Protein AF-A0A939IW86-F1 (afdb_monomer_lite)

Structure (mmCIF, N/CA/C/O backbone):
data_AF-A0A939IW86-F1
#
_entry.id   AF-A0A939IW86-F1
#
loop_
_atom_site.group_PDB
_atom_site.id
_atom_site.type_symbol
_atom_site.label_atom_id
_atom_site.label_alt_id
_atom_site.label_comp_id
_atom_site.label_asym_id
_atom_site.label_entity_id
_atom_site.label_seq_id
_atom_site.pdbx_PDB_ins_code
_atom_site.Cartn_x
_atom_site.Cartn_y
_atom_site.Cartn_z
_atom_site.occupancy
_atom_site.B_iso_or_equiv
_atom_site.auth_seq_id
_atom_site.auth_comp_id
_atom_site.auth_asym_id
_atom_site.auth_atom_id
_atom_site.pdbx_PDB_model_num
ATOM 1 N N . MET A 1 1 ? 17.626 0.894 39.814 1.00 48.28 1 MET A N 1
ATOM 2 C CA . MET A 1 1 ? 17.874 2.055 38.939 1.00 48.28 1 MET A CA 1
ATOM 3 C C . MET A 1 1 ? 17.375 1.642 37.568 1.00 48.28 1 MET A C 1
ATOM 5 O O . MET A 1 1 ? 17.996 0.779 36.965 1.00 48.28 1 MET A O 1
ATOM 9 N N . ALA A 1 2 ? 16.163 2.060 37.205 1.00 70.69 2 ALA A N 1
ATOM 10 C CA . ALA A 1 2 ? 15.517 1.644 35.960 1.00 70.69 2 ALA A CA 1
ATOM 11 C C . ALA A 1 2 ? 15.842 2.675 34.879 1.00 70.69 2 ALA A C 1
ATOM 13 O O . ALA A 1 2 ? 15.843 3.866 35.188 1.00 70.69 2 ALA A O 1
ATOM 14 N N . LEU A 1 3 ? 16.147 2.214 33.664 1.00 76.12 3 LEU A N 1
ATOM 15 C CA . LEU A 1 3 ? 16.292 3.103 32.516 1.00 76.12 3 LEU A CA 1
ATOM 16 C C . LEU A 1 3 ? 14.975 3.855 32.313 1.00 76.12 3 LEU A C 1
ATOM 18 O O . LEU A 1 3 ? 13.901 3.255 32.386 1.00 76.12 3 LEU A O 1
ATOM 22 N N . THR A 1 4 ? 15.067 5.156 32.078 1.00 84.50 4 THR A N 1
ATOM 23 C CA . THR A 1 4 ? 13.939 5.979 31.651 1.00 84.50 4 THR A CA 1
ATOM 24 C C . THR A 1 4 ? 13.870 6.011 30.123 1.00 84.50 4 THR A C 1
ATOM 26 O O . THR A 1 4 ? 14.888 5.797 29.462 1.00 84.50 4 THR A O 1
ATOM 29 N N . PRO A 1 5 ? 12.696 6.289 29.531 1.00 84.75 5 PRO A N 1
ATOM 30 C CA . PRO A 1 5 ? 12.594 6.494 28.086 1.00 84.75 5 PRO A CA 1
ATOM 31 C C . PRO A 1 5 ? 13.547 7.588 27.582 1.00 84.75 5 PRO A C 1
ATOM 33 O O . PRO A 1 5 ? 14.113 7.463 26.502 1.00 84.75 5 PRO A O 1
ATOM 36 N N . ASP A 1 6 ? 13.793 8.622 28.390 1.00 83.19 6 ASP A N 1
ATOM 37 C CA . ASP A 1 6 ? 14.719 9.697 28.037 1.00 83.19 6 ASP A CA 1
ATOM 38 C C . ASP A 1 6 ? 16.189 9.234 28.043 1.00 83.19 6 ASP A C 1
ATOM 40 O O . ASP A 1 6 ? 16.984 9.745 27.258 1.00 83.19 6 ASP A O 1
ATOM 44 N N . ASP A 1 7 ? 16.564 8.223 28.836 1.00 85.12 7 ASP A N 1
ATOM 45 C CA . ASP A 1 7 ? 17.925 7.658 28.820 1.00 85.12 7 ASP A CA 1
ATOM 46 C C . ASP A 1 7 ? 18.246 6.918 27.512 1.00 85.12 7 ASP A C 1
ATOM 48 O O . ASP A 1 7 ? 19.416 6.793 27.148 1.00 85.12 7 ASP A O 1
ATOM 52 N N . VAL A 1 8 ? 17.220 6.415 26.815 1.00 83.00 8 VAL A N 1
ATOM 53 C CA . VAL A 1 8 ? 17.359 5.733 25.518 1.00 83.00 8 VAL A CA 1
ATOM 54 C C . VAL A 1 8 ? 17.549 6.752 24.397 1.00 83.00 8 VAL A C 1
ATOM 56 O O . VAL A 1 8 ? 18.435 6.575 23.571 1.00 83.00 8 VAL A O 1
ATOM 59 N N . VAL A 1 9 ? 16.805 7.863 24.426 1.00 85.56 9 VAL A N 1
ATOM 60 C CA . VAL A 1 9 ? 16.924 8.950 23.434 1.00 85.56 9 VAL A CA 1
ATOM 61 C C . VAL A 1 9 ? 18.307 9.607 23.468 1.00 85.56 9 VAL A C 1
ATOM 63 O O . VAL A 1 9 ? 18.853 9.975 22.436 1.00 85.56 9 VAL A O 1
ATOM 66 N N . HIS A 1 10 ? 18.907 9.740 24.652 1.00 85.62 10 HIS A N 1
ATOM 67 C CA . HIS A 1 10 ? 20.239 10.338 24.801 1.00 85.62 10 HIS A CA 1
ATOM 68 C C . HIS A 1 10 ? 21.378 9.310 24.676 1.00 85.62 10 HIS A C 1
ATOM 70 O O . HIS A 1 10 ? 22.528 9.610 25.017 1.00 85.62 10 HIS A O 1
ATOM 76 N N . LYS A 1 11 ? 21.088 8.074 24.246 1.00 84.69 11 LYS A N 1
ATOM 77 C CA . LYS A 1 11 ? 22.078 6.999 24.206 1.00 84.69 11 LYS A CA 1
ATOM 78 C C . LYS A 1 11 ? 22.911 7.048 22.928 1.00 84.69 11 LYS A C 1
ATOM 80 O O . LYS A 1 11 ? 22.478 6.611 21.874 1.00 84.69 11 LYS A O 1
ATOM 85 N N . GLU A 1 12 ? 24.172 7.447 23.060 1.00 81.31 12 GLU A N 1
ATOM 86 C CA . GLU A 1 12 ? 25.136 7.350 21.960 1.00 81.31 12 GLU A CA 1
ATOM 87 C C . GLU A 1 12 ? 25.852 5.988 21.946 1.00 81.31 12 GLU A C 1
ATOM 89 O O . GLU A 1 12 ? 26.462 5.561 22.940 1.00 81.31 12 GLU A O 1
ATOM 94 N N . PHE A 1 13 ? 25.806 5.303 20.801 1.00 82.69 13 PHE A N 1
ATOM 95 C CA . PHE A 1 13 ? 26.525 4.050 20.567 1.00 82.69 13 PHE A CA 1
ATOM 96 C C . PHE A 1 13 ? 27.902 4.298 19.936 1.00 82.69 13 PHE A C 1
ATOM 98 O O . PHE A 1 13 ? 28.104 5.205 19.133 1.00 82.69 13 PHE A O 1
ATOM 105 N N . GLN A 1 14 ? 28.884 3.469 20.297 1.00 78.06 14 GLN A N 1
ATOM 106 C CA . GLN A 1 14 ? 30.228 3.537 19.717 1.00 78.06 14 GLN A CA 1
ATOM 107 C C . GLN A 1 14 ? 30.239 2.896 18.324 1.00 78.06 14 GLN A C 1
ATOM 109 O O . GLN A 1 14 ? 29.857 1.737 18.173 1.00 78.06 14 GLN A O 1
ATOM 114 N N . HIS A 1 15 ? 30.736 3.615 17.317 1.00 74.75 15 HIS A N 1
ATOM 115 C CA . HIS A 1 15 ? 30.822 3.099 15.951 1.00 74.75 15 HIS A CA 1
ATOM 116 C C . HIS A 1 15 ? 32.011 2.135 15.782 1.00 74.75 15 HIS A C 1
ATOM 118 O O . HIS A 1 15 ? 33.172 2.507 15.989 1.00 74.75 15 HIS A O 1
ATOM 124 N N . VAL A 1 16 ? 31.744 0.887 15.388 1.00 76.12 16 VAL A N 1
ATOM 125 C CA . VAL A 1 16 ? 32.773 -0.156 15.251 1.00 76.12 16 VAL A CA 1
ATOM 126 C C . VAL A 1 16 ? 33.253 -0.229 13.798 1.00 76.12 16 VAL A C 1
ATOM 128 O O . VAL A 1 16 ? 32.516 -0.647 12.919 1.00 76.12 16 VAL A O 1
ATOM 131 N N . ARG A 1 17 ? 34.512 0.152 13.531 1.00 65.25 17 ARG A N 1
ATOM 132 C CA . ARG A 1 17 ? 35.083 0.206 12.162 1.00 65.25 17 ARG A CA 1
ATOM 133 C C . ARG A 1 17 ? 35.639 -1.115 11.612 1.00 65.25 17 ARG A C 1
ATOM 135 O O . ARG A 1 17 ? 35.969 -1.186 10.435 1.00 65.25 17 ARG A O 1
ATOM 142 N N . PHE A 1 18 ? 35.811 -2.131 12.459 1.00 63.06 18 PHE A N 1
ATOM 143 C CA . PHE A 1 18 ? 36.538 -3.368 12.116 1.00 63.06 18 PHE A CA 1
ATOM 144 C C . PHE A 1 18 ? 35.710 -4.653 12.292 1.00 63.06 18 PHE A C 1
ATOM 146 O O . PHE A 1 18 ? 36.269 -5.748 12.248 1.00 63.06 18 PHE A O 1
ATOM 153 N N . LYS A 1 19 ? 34.399 -4.540 12.528 1.00 70.69 19 LYS A N 1
ATOM 154 C CA . LYS A 1 19 ? 33.457 -5.665 12.626 1.00 70.69 19 LYS A CA 1
ATOM 155 C C . LYS A 1 19 ? 32.151 -5.275 11.946 1.00 70.69 19 LYS A C 1
ATOM 157 O O . LYS A 1 19 ? 31.824 -4.092 11.969 1.00 70.69 19 LYS A O 1
ATOM 162 N N . ASP A 1 20 ? 31.434 -6.258 11.402 1.00 61.84 20 ASP A N 1
ATOM 163 C CA . ASP A 1 20 ? 30.070 -6.065 10.903 1.00 61.84 20 ASP A CA 1
ATOM 164 C C . ASP A 1 20 ? 29.224 -5.485 12.044 1.00 61.84 20 ASP A C 1
ATOM 166 O O . ASP A 1 20 ? 29.018 -6.126 13.080 1.00 61.84 20 ASP A O 1
ATOM 170 N N . GLY A 1 21 ? 28.872 -4.210 11.901 1.00 75.00 21 GLY A N 1
ATOM 171 C CA . GLY A 1 21 ? 28.040 -3.466 12.834 1.00 75.00 21 GLY A CA 1
ATOM 172 C C . GLY A 1 21 ? 26.594 -3.450 12.360 1.00 75.00 21 GLY A C 1
ATOM 173 O O . GLY A 1 21 ? 26.306 -3.773 11.210 1.00 75.00 21 GLY A O 1
ATOM 174 N N . PHE A 1 22 ? 25.697 -3.056 13.257 1.00 81.56 22 PHE A N 1
ATOM 175 C CA . PHE A 1 22 ? 24.333 -2.706 12.879 1.00 81.56 22 PHE A CA 1
ATOM 176 C C . PHE A 1 22 ? 24.331 -1.371 12.129 1.00 81.56 22 PHE A C 1
ATOM 178 O O . PHE A 1 22 ? 25.190 -0.518 12.388 1.00 81.56 22 PHE A O 1
ATOM 185 N N . ASP A 1 23 ? 23.397 -1.217 11.193 1.00 81.88 23 ASP A N 1
ATOM 186 C CA . ASP A 1 23 ? 23.197 0.039 10.479 1.00 81.88 23 ASP A CA 1
ATOM 187 C C . ASP A 1 23 ? 22.727 1.111 11.479 1.00 81.88 23 ASP A C 1
ATOM 189 O O . ASP A 1 23 ? 21.746 0.872 12.188 1.00 81.88 23 ASP A O 1
ATOM 193 N N . PRO A 1 24 ? 23.429 2.252 11.612 1.00 81.56 24 PRO A N 1
ATOM 194 C CA . PRO A 1 24 ? 23.020 3.307 12.532 1.00 81.56 24 PRO A CA 1
ATOM 195 C C . PRO A 1 24 ? 21.594 3.808 12.276 1.00 81.56 24 PRO A C 1
ATOM 197 O O . PRO A 1 24 ? 20.896 4.076 13.245 1.00 81.56 24 PRO A O 1
ATOM 200 N N . GLU A 1 25 ? 21.142 3.882 11.019 1.00 83.44 25 GLU A N 1
ATOM 201 C CA . GLU A 1 25 ? 19.794 4.380 10.704 1.00 83.44 25 GLU A CA 1
ATOM 202 C C . GLU A 1 25 ? 18.708 3.386 11.155 1.00 83.44 25 GLU A C 1
ATOM 204 O O . GLU A 1 25 ? 17.725 3.778 11.775 1.00 83.44 25 GLU A O 1
ATOM 209 N N . GLU A 1 26 ? 18.923 2.082 10.945 1.00 88.12 26 GLU A N 1
ATOM 210 C CA . GLU A 1 26 ? 17.994 1.029 11.393 1.00 88.12 26 GLU A CA 1
ATOM 211 C C . GLU A 1 26 ? 17.919 0.944 12.926 1.00 88.12 26 GLU A C 1
ATOM 213 O O . GLU A 1 26 ? 16.859 0.690 13.502 1.00 88.12 26 GLU A O 1
ATOM 218 N N . VAL A 1 27 ? 19.052 1.158 13.601 1.00 88.00 27 VAL A N 1
ATOM 219 C CA . VAL A 1 27 ? 19.103 1.194 15.065 1.00 88.00 27 VAL A CA 1
ATOM 220 C C . VAL A 1 27 ? 18.344 2.404 15.601 1.00 88.00 27 VAL A C 1
ATOM 222 O O . VAL A 1 27 ? 17.592 2.240 16.559 1.00 88.00 27 VAL A O 1
ATOM 225 N N . ASP A 1 28 ? 18.501 3.580 14.994 1.00 87.12 28 ASP A N 1
ATOM 226 C CA . ASP A 1 28 ? 17.792 4.792 15.413 1.00 87.12 28 ASP A CA 1
ATOM 227 C C . ASP A 1 28 ? 16.267 4.639 15.235 1.00 87.12 28 ASP A C 1
ATOM 229 O O . ASP A 1 28 ? 15.521 4.868 16.190 1.00 87.12 28 ASP A O 1
ATOM 233 N N . ASP A 1 29 ? 15.805 4.129 14.086 1.00 90.69 29 ASP A N 1
ATOM 234 C CA . ASP A 1 29 ? 14.378 3.867 13.824 1.00 90.69 29 ASP A CA 1
ATOM 235 C C . ASP A 1 29 ? 13.766 2.889 14.850 1.00 90.69 29 ASP A C 1
ATOM 237 O O . ASP A 1 29 ? 12.665 3.103 15.369 1.00 90.69 29 ASP A O 1
ATOM 241 N N . TYR A 1 30 ? 14.489 1.815 15.188 1.00 90.69 30 TYR A N 1
ATOM 242 C CA . TYR A 1 30 ? 14.031 0.825 16.166 1.00 90.69 30 TYR A CA 1
ATOM 243 C C . TYR A 1 30 ? 14.001 1.380 17.599 1.00 90.69 30 TYR A C 1
ATOM 245 O O . TYR A 1 30 ? 13.132 1.027 18.402 1.00 90.69 30 TYR A O 1
ATOM 253 N N . LEU A 1 31 ? 14.943 2.260 17.951 1.00 90.56 31 LEU A N 1
ATOM 254 C CA . LEU A 1 31 ? 14.966 2.904 19.264 1.00 90.56 31 LEU A CA 1
ATOM 255 C C . LEU A 1 31 ? 13.826 3.915 19.426 1.00 90.56 31 LEU A C 1
ATOM 257 O O . LEU A 1 31 ? 13.249 3.983 20.516 1.00 90.56 31 LEU A O 1
ATOM 261 N N . ASP A 1 32 ? 13.451 4.632 18.367 1.00 89.25 32 ASP A N 1
ATOM 262 C CA . ASP A 1 32 ? 12.281 5.513 18.372 1.00 89.25 32 ASP A CA 1
ATOM 263 C C . ASP A 1 32 ? 10.984 4.728 18.635 1.00 89.25 32 ASP A C 1
ATOM 265 O O . ASP A 1 32 ? 10.169 5.133 19.474 1.00 89.25 32 ASP A O 1
ATOM 269 N N . GLU A 1 33 ? 10.817 3.562 18.002 1.00 92.56 33 GLU A N 1
ATOM 270 C CA . GLU A 1 33 ? 9.680 2.665 18.250 1.00 92.56 33 GLU A CA 1
ATOM 271 C C . GLU A 1 33 ? 9.636 2.203 19.718 1.00 92.56 33 GLU A C 1
ATOM 273 O O . GLU A 1 33 ? 8.607 2.341 20.390 1.00 92.56 33 GLU A O 1
ATOM 278 N N . ILE A 1 34 ? 10.774 1.756 20.263 1.00 91.00 34 ILE A N 1
ATOM 279 C CA . ILE A 1 34 ? 10.878 1.335 21.669 1.00 91.00 34 ILE A CA 1
ATOM 280 C C . ILE A 1 34 ? 10.503 2.472 22.626 1.00 91.00 34 ILE A C 1
ATOM 282 O O . ILE A 1 34 ? 9.805 2.235 23.615 1.00 91.00 34 ILE A O 1
ATOM 286 N N . VAL A 1 35 ? 10.952 3.705 22.371 1.00 91.81 35 VAL A N 1
ATOM 287 C CA . VAL A 1 35 ? 10.663 4.855 23.245 1.00 91.81 35 VAL A CA 1
ATOM 288 C C . VAL A 1 35 ? 9.167 5.171 23.261 1.00 91.81 35 VAL A C 1
ATOM 290 O O . VAL A 1 35 ? 8.612 5.451 24.331 1.00 91.81 35 VAL A O 1
ATOM 293 N N . VAL A 1 36 ? 8.498 5.096 22.108 1.00 92.31 36 VAL A N 1
ATOM 294 C CA . VAL A 1 36 ? 7.044 5.286 22.007 1.00 92.31 36 VAL A CA 1
ATOM 295 C C . VAL A 1 36 ? 6.301 4.213 22.805 1.00 92.31 36 VAL A C 1
ATOM 297 O O . VAL A 1 36 ? 5.436 4.542 23.624 1.00 92.31 36 VAL A O 1
ATOM 300 N N . GLU A 1 37 ? 6.665 2.941 22.636 1.00 90.94 37 GLU A N 1
ATOM 301 C CA . GLU A 1 37 ? 6.030 1.835 23.359 1.00 90.94 37 GLU A CA 1
ATOM 302 C C . GLU A 1 37 ? 6.299 1.874 24.868 1.00 90.94 37 GLU A C 1
ATOM 304 O O . GLU A 1 37 ? 5.400 1.610 25.672 1.00 90.94 37 GLU A O 1
ATOM 309 N N . TRP A 1 38 ? 7.509 2.249 25.287 1.00 89.38 38 TRP A N 1
ATOM 310 C CA . TRP A 1 38 ? 7.848 2.408 26.702 1.00 89.38 38 TRP A CA 1
ATOM 311 C C . TRP A 1 38 ? 7.074 3.543 27.364 1.00 89.38 38 TRP A C 1
ATOM 313 O O . TRP A 1 38 ? 6.596 3.368 28.487 1.00 89.38 38 TRP A O 1
ATOM 323 N N . ARG A 1 39 ? 6.904 4.687 26.687 1.00 89.25 39 ARG A N 1
ATOM 324 C CA . ARG A 1 39 ? 6.075 5.792 27.200 1.00 89.25 39 ARG A CA 1
ATOM 325 C C . ARG A 1 39 ? 4.621 5.361 27.349 1.00 89.25 39 ARG A C 1
ATOM 327 O O . ARG A 1 39 ? 4.052 5.537 28.424 1.00 89.25 39 ARG A O 1
ATOM 334 N N . LYS A 1 40 ? 4.071 4.701 26.328 1.00 92.81 40 LYS A N 1
ATOM 335 C CA . LYS A 1 40 ? 2.720 4.133 26.370 1.00 92.81 40 LYS A CA 1
ATOM 336 C C . LYS A 1 40 ? 2.552 3.138 27.523 1.00 92.81 40 LYS A C 1
ATOM 338 O O . LYS A 1 40 ? 1.607 3.242 28.295 1.00 92.81 40 LYS A O 1
ATOM 343 N N . THR A 1 41 ? 3.503 2.221 27.700 1.00 90.38 41 THR A N 1
ATOM 344 C CA . THR A 1 41 ? 3.475 1.231 28.791 1.00 90.38 41 THR A CA 1
ATOM 345 C C . THR A 1 41 ? 3.546 1.900 30.165 1.00 90.38 41 THR A C 1
ATOM 347 O O . THR A 1 41 ? 2.912 1.440 31.115 1.00 90.38 41 THR A O 1
ATOM 350 N N . LEU A 1 42 ? 4.304 2.992 30.301 1.00 88.56 42 LEU A N 1
ATOM 351 C CA . LEU A 1 42 ? 4.400 3.743 31.552 1.00 88.56 42 LEU A CA 1
ATOM 352 C C . LEU A 1 42 ? 3.092 4.478 31.872 1.00 88.56 42 LEU A C 1
ATOM 354 O O . LEU A 1 42 ? 2.651 4.448 33.021 1.00 88.56 42 LEU A O 1
ATOM 358 N N . GLU A 1 43 ? 2.462 5.096 30.873 1.00 90.25 43 GLU A N 1
ATOM 359 C CA . GLU A 1 43 ? 1.134 5.708 30.996 1.00 90.25 43 GLU A CA 1
ATOM 360 C C . GLU A 1 43 ? 0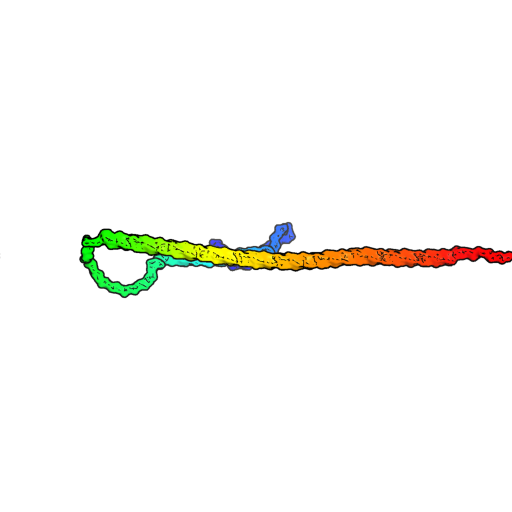.081 4.667 31.382 1.00 90.25 43 GLU A C 1
ATOM 362 O O . GLU A 1 43 ? -0.611 4.842 32.382 1.00 90.25 43 GLU A O 1
ATOM 367 N N . GLU A 1 44 ? 0.040 3.525 30.693 1.00 90.38 44 GLU A N 1
ATOM 368 C CA . GLU A 1 44 ? -0.853 2.413 31.033 1.00 90.38 44 GLU A CA 1
ATOM 369 C C . GLU A 1 44 ? -0.599 1.889 32.455 1.00 90.38 44 GLU A C 1
ATOM 371 O O . GLU A 1 44 ? -1.541 1.610 33.198 1.00 90.38 44 GLU A O 1
ATOM 376 N N . ASN A 1 45 ? 0.662 1.790 32.887 1.00 89.25 45 ASN A N 1
ATOM 377 C CA . ASN A 1 45 ? 0.997 1.376 34.249 1.00 89.25 45 ASN A CA 1
ATOM 378 C C . ASN A 1 45 ? 0.532 2.400 35.293 1.00 89.25 45 ASN A C 1
ATOM 380 O O . ASN A 1 45 ? 0.050 2.012 36.359 1.00 89.25 45 ASN A O 1
ATOM 384 N N . ASN A 1 46 ? 0.661 3.693 34.991 1.00 90.25 46 ASN A N 1
ATOM 385 C CA . ASN A 1 46 ? 0.186 4.774 35.849 1.00 90.25 46 ASN A CA 1
ATOM 386 C C . ASN A 1 46 ? -1.343 4.783 35.932 1.00 90.25 46 ASN A C 1
ATOM 388 O O . ASN A 1 46 ? -1.882 4.874 37.033 1.00 90.25 46 ASN A O 1
ATOM 392 N N . ASP A 1 47 ? -2.038 4.591 34.813 1.00 90.69 47 ASP A N 1
ATOM 393 C CA . ASP A 1 47 ? -3.495 4.483 34.759 1.00 90.69 47 ASP A CA 1
ATOM 394 C C . ASP A 1 47 ? -4.005 3.257 35.516 1.00 90.69 47 ASP A C 1
ATOM 396 O O . ASP A 1 47 ? -4.985 3.339 36.259 1.00 90.69 47 ASP A O 1
ATOM 400 N N . LEU A 1 48 ? -3.343 2.108 35.367 1.00 86.94 48 LEU A N 1
ATOM 401 C CA . LEU A 1 48 ? -3.675 0.893 36.110 1.00 86.94 48 LEU A CA 1
ATOM 402 C C . LEU A 1 48 ? -3.433 1.073 37.607 1.00 86.94 48 LEU A C 1
ATOM 404 O O . LEU A 1 48 ? -4.281 0.681 38.406 1.00 86.94 48 LEU A O 1
ATOM 408 N N . LYS A 1 49 ? -2.327 1.712 38.000 1.00 87.75 49 LYS A N 1
ATOM 409 C CA . LYS A 1 49 ? -2.065 2.065 39.401 1.00 87.75 49 LYS A CA 1
ATOM 410 C C . LYS A 1 49 ? -3.087 3.058 39.941 1.00 87.75 49 LYS A C 1
ATOM 412 O O . LYS A 1 49 ? -3.519 2.892 41.073 1.00 87.75 49 LYS A O 1
ATOM 417 N N . ALA A 1 50 ? -3.511 4.044 39.154 1.00 87.12 50 ALA A N 1
ATOM 418 C CA . ALA A 1 50 ? -4.547 4.996 39.546 1.00 87.12 50 ALA A CA 1
ATOM 419 C C . ALA A 1 50 ? -5.910 4.309 39.710 1.00 87.12 50 ALA A C 1
ATOM 421 O O . ALA A 1 50 ? -6.610 4.557 40.689 1.00 87.12 50 ALA A O 1
ATOM 422 N N . LYS A 1 51 ? -6.265 3.391 38.803 1.00 83.19 51 LYS A N 1
ATOM 423 C CA . LYS A 1 51 ? -7.474 2.561 38.909 1.00 83.19 51 LYS A CA 1
ATOM 424 C C . LYS A 1 51 ? -7.418 1.657 40.137 1.00 83.19 51 LYS A C 1
ATOM 426 O O . LYS A 1 51 ? -8.377 1.630 40.898 1.00 83.19 51 LYS A O 1
ATOM 431 N N . LEU A 1 52 ? -6.300 0.970 40.373 1.00 81.25 52 LEU A N 1
ATOM 432 C CA . LEU A 1 52 ? -6.102 0.155 41.573 1.00 81.25 52 LEU A CA 1
ATOM 433 C C . LEU A 1 52 ? -6.179 1.002 42.839 1.00 81.25 52 LEU A C 1
ATOM 435 O O . LEU A 1 52 ? -6.920 0.639 43.737 1.00 81.25 52 LEU A O 1
ATOM 439 N N . ALA A 1 53 ? -5.533 2.166 42.882 1.00 84.06 53 ALA A N 1
ATOM 440 C CA . ALA A 1 53 ? -5.637 3.086 44.009 1.00 84.06 53 ALA A CA 1
ATOM 441 C C . ALA A 1 53 ? -7.076 3.589 44.215 1.00 84.06 53 ALA A C 1
ATOM 443 O O . ALA A 1 53 ? -7.499 3.739 45.355 1.00 84.06 53 ALA A O 1
ATOM 444 N N . ALA A 1 54 ? -7.862 3.813 43.157 1.00 78.06 54 ALA A N 1
ATOM 445 C CA . ALA A 1 54 ? -9.280 4.183 43.254 1.00 78.06 54 ALA A CA 1
ATOM 446 C C . ALA A 1 54 ? -10.163 3.028 43.771 1.00 78.06 54 ALA A C 1
ATOM 448 O O . ALA A 1 54 ? -11.093 3.254 44.549 1.00 78.06 54 ALA A O 1
ATOM 449 N N . PHE A 1 55 ? -9.853 1.788 43.385 1.00 73.94 55 PHE A N 1
ATOM 450 C CA . PHE A 1 55 ? -10.519 0.594 43.906 1.00 73.94 55 PHE A CA 1
ATOM 451 C C . PHE A 1 55 ? -10.103 0.283 45.356 1.00 73.94 55 PHE A C 1
ATOM 453 O O . PHE A 1 55 ? -10.960 -0.028 46.180 1.00 73.94 55 PHE A O 1
ATOM 460 N N . GLU A 1 56 ? -8.821 0.427 45.696 1.00 73.81 56 GLU A N 1
ATOM 461 C CA . GLU A 1 56 ? -8.259 0.211 47.037 1.00 73.81 56 GLU A CA 1
ATOM 462 C C . GLU A 1 56 ? -8.641 1.324 48.024 1.00 73.81 56 GLU A C 1
ATOM 464 O O . GLU A 1 56 ? -8.861 1.049 49.201 1.00 73.81 56 GLU A O 1
ATOM 469 N N . SER A 1 57 ? -8.792 2.570 47.559 1.00 68.62 57 SER A N 1
ATOM 470 C CA . SER A 1 57 ? -9.298 3.694 48.368 1.00 68.62 57 SER A CA 1
ATOM 471 C C . SER A 1 57 ? -10.819 3.680 48.561 1.00 68.62 57 SER A C 1
ATOM 473 O O . SER A 1 57 ? -11.359 4.557 49.233 1.00 68.62 57 SER A O 1
ATOM 475 N N . GLY A 1 58 ? -11.515 2.664 48.038 1.00 56.72 58 GLY A N 1
ATOM 476 C CA . GLY A 1 58 ? -12.920 2.428 48.349 1.00 56.72 58 GLY A CA 1
ATOM 477 C C . GLY A 1 58 ? -13.887 3.384 47.656 1.00 56.72 58 GLY A C 1
ATOM 478 O O . GLY A 1 58 ? -14.932 3.702 48.221 1.00 56.72 58 GLY A O 1
ATOM 479 N N . ALA A 1 59 ? -13.621 3.790 46.410 1.00 47.03 59 ALA A N 1
ATOM 480 C CA . ALA A 1 59 ? -14.604 4.503 45.589 1.00 47.03 59 ALA A CA 1
ATOM 481 C C . ALA A 1 59 ? -15.688 3.561 45.013 1.00 47.03 59 ALA A C 1
ATOM 483 O O . ALA A 1 59 ? -16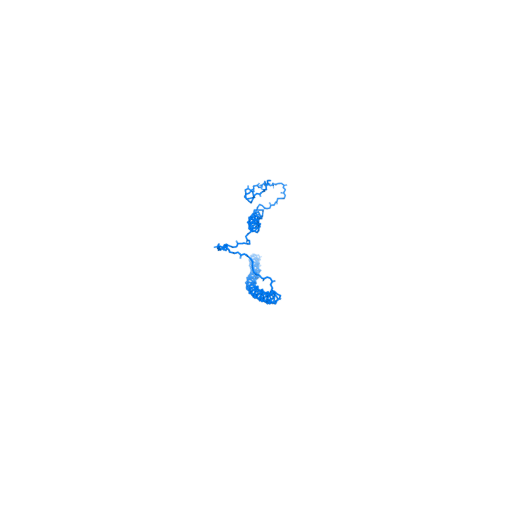.064 3.639 43.848 1.00 47.03 59 ALA A O 1
ATOM 484 N N . ALA A 1 60 ? -16.237 2.699 45.869 1.00 46.19 60 ALA A N 1
ATOM 485 C CA . ALA A 1 60 ? -17.621 2.253 45.803 1.00 46.19 60 ALA A CA 1
ATOM 486 C C . ALA A 1 60 ? -18.446 3.107 46.784 1.00 46.19 60 ALA A C 1
ATOM 488 O O . ALA A 1 60 ? -19.083 2.594 47.696 1.00 46.19 60 ALA A O 1
ATOM 489 N N . ALA A 1 61 ? -18.386 4.430 46.630 1.00 39.94 61 ALA A N 1
ATOM 490 C CA . ALA A 1 61 ? -19.322 5.366 47.242 1.00 39.94 61 ALA A CA 1
ATOM 491 C C . ALA A 1 61 ? -19.246 6.706 46.499 1.00 39.94 61 ALA A C 1
ATOM 493 O O . ALA A 1 61 ? -18.434 7.576 46.807 1.00 39.94 61 ALA A O 1
ATOM 494 N N . ALA A 1 62 ? -20.119 6.876 45.507 1.00 38.69 62 ALA A N 1
ATOM 495 C CA . ALA A 1 62 ? -20.558 8.210 45.120 1.00 38.69 62 ALA A CA 1
ATOM 496 C C . ALA A 1 62 ? -21.183 8.909 46.352 1.00 38.69 62 ALA A C 1
ATOM 498 O O . ALA A 1 62 ? -21.770 8.229 47.201 1.00 38.69 62 ALA A O 1
ATOM 499 N N . PRO A 1 63 ? -21.076 10.243 46.486 1.00 41.94 63 PRO A N 1
ATOM 500 C CA . PRO A 1 63 ? -21.513 10.945 47.683 1.00 41.94 63 PRO A CA 1
ATOM 501 C C . PRO A 1 63 ? -23.043 10.995 47.712 1.00 41.94 63 PRO A C 1
ATOM 503 O O . PRO A 1 63 ? -23.668 11.764 46.984 1.00 41.94 63 PRO A O 1
ATOM 506 N N . ALA A 1 64 ? -23.661 10.173 48.555 1.00 38.03 64 ALA A N 1
ATOM 507 C CA . ALA A 1 64 ? -25.053 10.362 48.936 1.00 38.03 64 ALA A CA 1
ATOM 508 C C . ALA A 1 64 ? -25.125 11.475 50.005 1.00 38.03 64 ALA A C 1
ATOM 510 O O . ALA A 1 64 ? -24.337 11.454 50.955 1.00 38.03 64 ALA A O 1
ATOM 511 N N . PRO A 1 65 ? -26.026 12.464 49.869 1.00 41.44 65 PRO A N 1
ATOM 512 C CA . PRO A 1 65 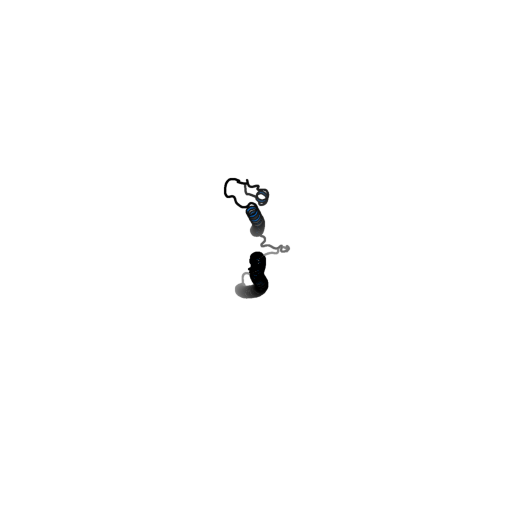? -26.156 13.551 50.828 1.00 41.44 65 PRO A CA 1
ATOM 513 C C . PRO A 1 65 ? -26.641 13.021 52.182 1.00 41.44 65 PRO A C 1
ATOM 515 O O . PRO A 1 65 ? -27.498 12.143 52.261 1.00 41.44 65 PRO A O 1
ATOM 518 N N . ALA A 1 66 ? -26.087 13.587 53.252 1.00 44.00 66 ALA A N 1
ATOM 519 C CA . ALA A 1 66 ? -26.481 13.309 54.623 1.00 44.00 66 ALA A CA 1
ATOM 520 C C . ALA A 1 66 ? -27.964 13.652 54.862 1.00 44.00 66 ALA A C 1
ATOM 522 O O . ALA A 1 66 ? -28.390 14.787 54.651 1.00 44.00 66 ALA A O 1
ATOM 523 N N . ALA A 1 67 ? -28.719 12.677 55.370 1.00 41.03 67 ALA A N 1
ATOM 524 C CA . ALA A 1 67 ? -30.028 12.849 55.995 1.00 41.03 67 ALA A CA 1
ATOM 525 C C . ALA A 1 67 ? -30.011 12.171 57.385 1.00 41.03 67 ALA A C 1
ATOM 527 O O . ALA A 1 67 ? -29.270 11.204 57.579 1.00 41.03 67 ALA A O 1
ATOM 528 N N . PRO A 1 68 ? -30.741 12.714 58.376 1.00 44.12 68 PRO A N 1
ATOM 529 C CA . PRO A 1 68 ? -30.434 12.552 59.793 1.00 44.12 68 PRO A CA 1
ATOM 530 C C . PRO A 1 68 ? -30.974 11.250 60.397 1.00 44.12 68 PRO A C 1
ATOM 532 O O . PRO A 1 68 ? -31.900 10.625 59.888 1.00 44.12 68 PRO A O 1
ATOM 535 N N . ALA A 1 69 ? -30.383 10.883 61.533 1.00 48.06 69 ALA A N 1
ATOM 536 C CA . ALA A 1 69 ? -30.746 9.739 62.357 1.00 48.06 69 ALA A CA 1
ATOM 537 C C . ALA A 1 69 ? -32.204 9.786 62.858 1.00 48.06 69 ALA A C 1
ATOM 539 O O . ALA A 1 69 ? -32.656 10.801 63.387 1.00 48.06 69 ALA A O 1
ATOM 540 N N . ALA A 1 70 ? -32.887 8.641 62.776 1.00 44.53 70 ALA A N 1
ATOM 541 C CA . ALA A 1 70 ? -34.107 8.312 63.512 1.00 44.53 70 ALA A CA 1
ATOM 542 C C . ALA A 1 70 ? -34.186 6.778 63.735 1.00 44.53 70 ALA A C 1
ATOM 544 O O . ALA A 1 70 ? -33.526 6.029 63.015 1.00 44.53 70 ALA A O 1
ATOM 545 N N . PRO A 1 71 ? -34.907 6.312 64.772 1.00 45.03 71 PRO A N 1
ATOM 546 C CA . PRO A 1 71 ? -34.548 5.147 65.581 1.00 45.03 71 PRO A CA 1
ATOM 547 C C . PRO A 1 71 ? -35.148 3.820 65.088 1.00 45.03 71 PRO A C 1
ATOM 549 O O . PRO A 1 71 ? -36.163 3.789 64.400 1.00 45.03 71 PRO A O 1
ATOM 552 N N . ALA A 1 72 ? -34.535 2.709 65.502 1.00 44.75 72 ALA A N 1
ATOM 553 C CA . ALA A 1 72 ? -35.107 1.359 65.437 1.00 44.75 72 ALA A CA 1
ATOM 554 C C . ALA A 1 72 ? -35.939 1.063 66.711 1.00 44.75 72 ALA A C 1
ATOM 556 O O . ALA A 1 72 ? -35.775 1.799 67.689 1.00 44.75 72 ALA A O 1
ATOM 557 N N . PRO A 1 73 ? -36.712 -0.042 66.815 1.00 62.19 73 PRO A N 1
ATOM 558 C CA . PRO A 1 73 ? -37.149 -1.019 65.802 1.00 62.19 73 PRO A CA 1
ATOM 559 C C . PRO A 1 73 ? -38.680 -1.288 65.838 1.00 62.19 73 PRO A C 1
ATOM 561 O O . PRO A 1 73 ? -39.283 -1.257 66.907 1.00 62.19 73 PRO A O 1
ATOM 564 N N . VAL A 1 74 ? -39.313 -1.659 64.715 1.00 44.38 74 VAL A N 1
ATOM 565 C CA . VAL A 1 74 ? -40.641 -2.315 64.746 1.00 44.38 74 VAL A CA 1
ATOM 566 C C . VAL A 1 74 ? -40.737 -3.495 63.772 1.00 44.38 74 VAL A C 1
ATOM 568 O O . VAL A 1 74 ? -40.427 -3.381 62.591 1.00 44.38 74 VAL A O 1
ATOM 571 N N . ASP A 1 75 ? -41.167 -4.616 64.350 1.00 40.09 75 ASP A N 1
ATOM 572 C CA . ASP A 1 75 ? -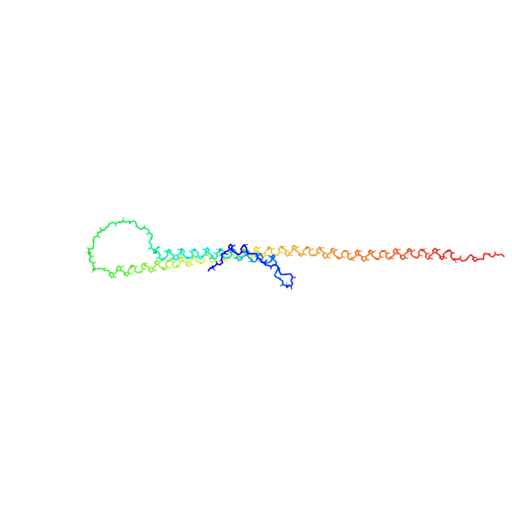41.814 -5.805 63.786 1.00 40.09 75 ASP A CA 1
ATOM 573 C C . ASP A 1 75 ? -41.145 -6.624 62.671 1.00 40.09 75 ASP A C 1
ATOM 575 O O . ASP A 1 75 ? -41.433 -6.529 61.478 1.00 40.09 75 ASP A O 1
ATOM 579 N N . ALA A 1 76 ? -40.384 -7.622 63.125 1.00 45.94 76 ALA A N 1
ATOM 580 C CA . ALA A 1 76 ? -40.115 -8.854 62.398 1.00 45.94 76 ALA A CA 1
ATOM 581 C C . ALA A 1 76 ? -41.319 -9.817 62.493 1.00 45.94 76 ALA A C 1
ATOM 583 O O . ALA A 1 76 ? -41.266 -10.811 63.212 1.00 45.94 76 ALA A O 1
ATOM 584 N N . ALA A 1 77 ? -42.415 -9.533 61.782 1.00 42.97 77 ALA A N 1
ATOM 585 C CA . ALA A 1 77 ? -43.538 -10.475 61.668 1.00 42.97 77 ALA A CA 1
ATOM 586 C C . ALA A 1 77 ? -44.401 -10.260 60.404 1.00 42.97 77 ALA A C 1
ATOM 588 O O . ALA A 1 77 ? -45.619 -10.166 60.503 1.00 42.97 77 ALA A O 1
ATOM 589 N N . SER A 1 78 ? -43.794 -10.164 59.207 1.00 45.66 78 SER A N 1
ATOM 590 C CA . SER A 1 78 ? -44.479 -10.371 57.897 1.00 45.66 78 SER A CA 1
ATOM 591 C C . SER A 1 78 ? -43.537 -10.525 56.675 1.00 45.66 78 SER A C 1
ATOM 593 O O . SER A 1 78 ? -43.951 -10.357 55.533 1.00 45.66 78 SER A O 1
ATOM 595 N N . ALA A 1 79 ? -42.252 -10.853 56.861 1.00 47.41 79 ALA A N 1
ATOM 596 C CA . ALA A 1 79 ? -41.223 -10.643 55.827 1.00 47.41 79 ALA A CA 1
ATOM 597 C C . ALA A 1 79 ? -40.977 -11.800 54.828 1.00 47.41 79 ALA A C 1
ATOM 599 O O . ALA A 1 79 ? -40.111 -11.678 53.959 1.00 47.41 79 ALA A O 1
ATOM 600 N N . THR A 1 80 ? -41.698 -12.921 54.899 1.00 50.25 80 THR A N 1
ATOM 601 C CA . THR A 1 80 ? -41.422 -14.093 54.040 1.00 50.25 80 THR A CA 1
ATOM 602 C C . THR A 1 80 ? -42.060 -14.014 52.647 1.00 50.25 80 THR A C 1
ATOM 604 O O . THR A 1 80 ? -41.527 -14.600 51.712 1.00 50.25 80 THR A O 1
ATOM 607 N N . GLY A 1 81 ? -43.146 -13.250 52.466 1.00 57.19 81 GLY A N 1
ATOM 608 C CA . GLY A 1 81 ? -43.766 -13.022 51.147 1.00 57.19 81 GLY A CA 1
ATOM 609 C C . GLY A 1 81 ? -43.109 -11.897 50.335 1.00 57.19 81 GLY A C 1
ATOM 610 O O . GLY A 1 81 ? -42.951 -12.007 49.123 1.00 57.19 81 GLY A O 1
ATOM 611 N N . THR A 1 82 ? -42.668 -10.828 51.001 1.00 65.50 82 THR A N 1
ATOM 612 C CA . THR A 1 82 ? -42.060 -9.651 50.354 1.00 65.50 82 THR A CA 1
ATOM 613 C C . THR A 1 82 ? -40.631 -9.919 49.875 1.00 65.50 82 THR A C 1
ATOM 615 O O . THR A 1 82 ? -40.222 -9.410 48.839 1.00 65.50 82 THR A O 1
ATOM 618 N N . SER A 1 83 ? -39.873 -10.756 50.587 1.00 72.75 83 SER A N 1
ATOM 619 C CA . SER A 1 83 ? -38.506 -11.146 50.204 1.00 72.75 83 SER A CA 1
ATOM 620 C C . SER A 1 83 ? -38.474 -12.021 48.948 1.00 72.75 83 SER A C 1
ATOM 622 O O . SER A 1 83 ? -37.629 -11.802 48.084 1.00 72.75 83 SER A O 1
ATOM 624 N N . ALA A 1 84 ? -39.430 -12.943 48.793 1.00 82.75 84 ALA A N 1
ATOM 625 C CA . ALA A 1 84 ? -39.578 -13.740 47.575 1.00 82.75 84 ALA A CA 1
ATOM 626 C C . ALA A 1 84 ? -39.890 -12.866 46.344 1.00 82.75 84 ALA A C 1
ATOM 628 O O . ALA A 1 84 ? -39.259 -13.028 45.303 1.00 82.75 84 ALA A O 1
ATOM 629 N N . GLY A 1 85 ? -40.787 -11.881 46.483 1.00 87.31 85 GLY A N 1
ATOM 630 C CA . GLY A 1 85 ? -41.098 -10.934 45.403 1.00 87.31 85 GLY A CA 1
ATOM 631 C C . GLY A 1 85 ? -39.929 -10.011 45.032 1.00 87.31 85 GLY A C 1
ATOM 632 O O . GLY A 1 85 ? -39.753 -9.681 43.861 1.00 87.31 85 GLY A O 1
ATOM 633 N N . ILE A 1 86 ? -39.089 -9.631 46.002 1.00 87.88 86 ILE A N 1
ATOM 634 C CA . ILE A 1 86 ? -37.871 -8.843 45.746 1.00 87.88 86 ILE A CA 1
ATOM 635 C C . ILE A 1 86 ? -36.832 -9.669 44.975 1.00 87.88 86 ILE A C 1
ATOM 637 O O . ILE A 1 86 ? -36.189 -9.140 44.072 1.00 87.88 86 ILE A O 1
ATOM 641 N N . ILE A 1 87 ? -36.682 -10.960 45.286 1.00 88.75 87 ILE A N 1
ATOM 642 C CA . ILE A 1 87 ? -35.760 -11.853 44.565 1.00 88.75 87 ILE A CA 1
ATOM 643 C C . ILE A 1 87 ? -36.226 -12.068 43.121 1.00 88.75 87 ILE A C 1
ATOM 645 O O . ILE A 1 87 ? -35.409 -12.010 42.208 1.00 88.75 87 ILE A O 1
ATOM 649 N N . GLU A 1 88 ? -37.526 -12.259 42.895 1.00 90.50 88 GLU A N 1
ATOM 650 C CA . GLU A 1 88 ? -38.083 -12.420 41.546 1.00 90.50 88 GLU A CA 1
ATOM 651 C C . GLU A 1 88 ? -37.919 -11.143 40.702 1.00 90.50 88 GLU A C 1
ATOM 653 O O . GLU A 1 88 ? -37.564 -11.208 39.525 1.00 90.50 88 GLU A O 1
ATOM 658 N N . LEU A 1 89 ? -38.106 -9.965 41.310 1.00 90.62 89 LEU A N 1
ATOM 659 C CA . LEU A 1 89 ? -37.825 -8.682 40.661 1.00 90.62 89 LEU A CA 1
ATOM 660 C C . LEU A 1 89 ? -36.330 -8.527 40.338 1.00 90.62 89 LEU A C 1
ATOM 662 O O . LEU A 1 89 ? -35.986 -8.095 39.241 1.00 90.62 89 LEU A O 1
ATOM 666 N N . ALA A 1 90 ? -35.446 -8.908 41.263 1.00 92.00 90 ALA A N 1
ATOM 667 C CA . ALA A 1 90 ? -34.002 -8.862 41.050 1.00 92.00 90 ALA A CA 1
ATOM 668 C C . ALA A 1 90 ? -33.547 -9.815 39.931 1.00 92.00 90 ALA A C 1
ATOM 670 O O . ALA A 1 90 ? -32.700 -9.435 39.128 1.00 92.00 90 ALA A O 1
ATOM 671 N N . GLN A 1 91 ? -34.130 -11.016 39.838 1.00 93.31 91 GLN A N 1
ATOM 672 C CA . GLN A 1 91 ? -33.874 -11.960 38.745 1.00 93.31 91 GLN A CA 1
ATOM 673 C C . GLN A 1 91 ? -34.335 -11.395 37.400 1.00 93.31 91 GLN A C 1
ATOM 675 O O . GLN A 1 91 ? -33.553 -11.382 36.458 1.00 93.31 91 GLN A O 1
ATOM 680 N N . ARG A 1 92 ? -35.547 -10.826 37.323 1.00 94.50 92 ARG A N 1
ATOM 681 C CA . ARG A 1 92 ? -36.033 -10.187 36.088 1.00 94.50 92 ARG A CA 1
ATOM 682 C C . ARG A 1 92 ? -35.154 -9.025 35.639 1.00 94.50 92 ARG A C 1
ATOM 684 O O . ARG A 1 92 ? -34.829 -8.942 34.462 1.00 94.50 92 ARG A O 1
ATOM 691 N N . LEU A 1 93 ? -34.755 -8.156 36.568 1.00 96.00 93 LEU A N 1
ATOM 692 C CA . LEU A 1 93 ? -33.861 -7.038 36.263 1.00 96.00 93 LEU A CA 1
ATOM 693 C C . LEU A 1 93 ? -32.486 -7.540 35.794 1.00 96.00 93 LEU A C 1
ATOM 695 O O . LEU A 1 93 ? -31.870 -6.957 34.907 1.00 96.00 93 LEU A O 1
ATOM 699 N N . HIS A 1 94 ? -31.994 -8.631 36.382 1.00 96.12 94 HIS A N 1
ATOM 700 C CA . HIS A 1 94 ? -30.737 -9.245 35.973 1.00 96.12 94 HIS A CA 1
ATOM 701 C C . HIS A 1 94 ? -30.818 -9.824 34.559 1.00 96.12 94 HIS A C 1
ATOM 703 O O . HIS A 1 94 ? -29.946 -9.541 33.741 1.00 96.12 94 HIS A O 1
ATOM 709 N N . ASP A 1 95 ? -31.878 -10.574 34.260 1.00 96.06 95 ASP A N 1
ATOM 710 C CA . ASP A 1 95 ? -32.116 -11.144 32.935 1.00 96.06 95 ASP A CA 1
ATOM 711 C C . ASP A 1 95 ? -32.276 -10.040 31.876 1.00 96.06 95 ASP A C 1
ATOM 713 O O . ASP A 1 95 ? -31.738 -10.154 30.775 1.00 96.06 95 ASP A O 1
ATOM 717 N N . GLU A 1 96 ? -32.943 -8.935 32.223 1.00 96.06 96 GLU A N 1
ATOM 718 C CA . GLU A 1 96 ? -33.061 -7.748 31.371 1.00 96.06 96 GLU A CA 1
ATOM 719 C C . GLU A 1 96 ? -31.691 -7.110 31.101 1.00 96.06 96 GLU A C 1
ATOM 721 O O . GLU A 1 96 ? -31.331 -6.890 29.946 1.00 96.06 96 GLU A O 1
ATOM 726 N N . HIS A 1 97 ? -30.866 -6.902 32.131 1.00 96.62 97 HIS A N 1
ATOM 727 C CA . HIS A 1 97 ? -29.509 -6.381 31.951 1.00 96.62 97 HIS A CA 1
ATOM 728 C C . HIS A 1 97 ? -28.599 -7.319 31.149 1.00 96.62 97 HIS A C 1
ATOM 730 O O . HIS A 1 97 ? -27.763 -6.838 30.378 1.00 96.62 97 HIS A O 1
ATOM 736 N N . ILE A 1 98 ? -28.749 -8.639 31.299 1.00 97.62 98 ILE A N 1
ATOM 737 C CA . ILE A 1 98 ? -28.039 -9.610 30.460 1.00 97.62 98 ILE A CA 1
ATOM 738 C C . ILE A 1 98 ? -28.486 -9.441 29.011 1.00 97.62 98 ILE A C 1
ATOM 740 O O . ILE A 1 98 ? -27.635 -9.255 28.144 1.00 97.62 98 ILE A O 1
ATOM 744 N N . ALA A 1 99 ? -29.793 -9.437 28.743 1.00 96.88 99 ALA A N 1
ATOM 745 C CA . ALA A 1 99 ? -30.326 -9.293 27.393 1.00 96.88 99 ALA A CA 1
ATOM 746 C C . ALA A 1 99 ? -29.886 -7.971 26.736 1.00 96.88 99 ALA A C 1
ATOM 748 O O . ALA A 1 99 ? -29.464 -7.961 25.579 1.00 96.88 99 ALA A O 1
ATOM 749 N N . GLU A 1 100 ? -29.902 -6.862 27.480 1.00 96.81 100 GLU A N 1
ATOM 750 C CA . GLU A 1 100 ? -29.377 -5.574 27.018 1.00 96.81 100 GLU A CA 1
ATOM 751 C C . GLU A 1 100 ? -27.873 -5.624 26.725 1.00 96.81 100 GLU A C 1
ATOM 753 O O . GLU A 1 100 ? -27.411 -5.060 25.729 1.00 96.81 100 GLU A O 1
ATOM 758 N N . GLY A 1 101 ? -27.093 -6.285 27.584 1.00 97.88 101 GLY A N 1
ATOM 759 C CA . GLY A 1 101 ? -25.657 -6.468 27.394 1.00 97.88 101 GLY A CA 1
ATOM 760 C C . GLY A 1 101 ? -25.348 -7.305 26.155 1.00 97.88 101 GLY A C 1
ATOM 761 O O . GLY A 1 101 ? -24.476 -6.951 25.360 1.00 97.88 101 GLY A O 1
ATOM 762 N N . GLU A 1 102 ? -26.101 -8.381 25.942 1.00 97.19 102 GLU A N 1
ATOM 763 C CA . GLU A 1 102 ? -25.973 -9.232 24.766 1.00 97.19 102 GLU A CA 1
ATOM 764 C C . GLU A 1 102 ? -26.377 -8.511 23.483 1.00 97.19 102 GLU A C 1
ATOM 766 O O . GLU A 1 102 ? -25.664 -8.631 22.486 1.00 97.19 102 GLU A O 1
ATOM 771 N N . ALA A 1 103 ? -27.455 -7.723 23.513 1.00 97.25 103 ALA A N 1
ATOM 772 C CA . ALA A 1 103 ? -27.887 -6.911 22.383 1.00 97.25 103 ALA A CA 1
ATOM 773 C C . ALA A 1 103 ? -26.826 -5.866 22.008 1.00 97.25 103 ALA A C 1
ATOM 775 O O . ALA A 1 103 ? -26.446 -5.769 20.841 1.00 97.25 103 ALA A O 1
ATOM 776 N N . LYS A 1 104 ? -26.272 -5.143 22.992 1.00 97.50 104 LYS A N 1
ATOM 777 C CA . LYS A 1 104 ? -25.177 -4.181 22.767 1.00 97.50 104 LYS A CA 1
ATOM 778 C C . LYS A 1 104 ? -23.925 -4.868 22.227 1.00 97.50 104 LYS A C 1
ATOM 780 O O . LYS A 1 104 ? -23.313 -4.373 21.287 1.00 97.50 104 LYS A O 1
ATOM 785 N N . ARG A 1 105 ? -23.561 -6.036 22.769 1.00 98.06 105 ARG A N 1
ATOM 786 C CA . ARG A 1 105 ? -22.438 -6.841 22.264 1.00 98.06 105 ARG A CA 1
ATOM 787 C C . ARG A 1 105 ? -22.654 -7.234 20.803 1.00 98.06 105 ARG A C 1
ATOM 789 O O . ARG A 1 105 ? -21.743 -7.075 20.002 1.00 98.06 105 ARG A O 1
ATOM 796 N N . GLN A 1 106 ? -23.836 -7.740 20.451 1.00 97.69 106 GLN A N 1
ATOM 797 C CA . GLN A 1 106 ? -24.149 -8.127 19.072 1.00 97.69 106 GLN A CA 1
ATOM 798 C C . GLN A 1 106 ? -24.131 -6.922 18.125 1.00 97.69 106 GLN A C 1
ATOM 800 O O . GLN A 1 106 ? -23.587 -7.033 17.030 1.00 97.69 106 GLN A O 1
ATOM 805 N N . GLN A 1 107 ? -24.645 -5.767 18.559 1.00 97.81 107 GLN A N 1
ATOM 806 C CA . GLN A 1 107 ? -24.566 -4.521 17.793 1.00 97.81 107 GLN A CA 1
ATOM 807 C C . GLN A 1 107 ? -23.113 -4.127 17.516 1.00 97.81 107 GLN A C 1
ATOM 809 O O . GLN A 1 107 ? -22.750 -3.964 16.354 1.00 97.81 107 GLN A O 1
ATOM 814 N N . LEU A 1 108 ? -22.267 -4.082 18.550 1.00 97.94 108 LEU A N 1
ATOM 815 C CA . LEU A 1 108 ? -20.846 -3.751 18.405 1.00 97.94 108 LEU A CA 1
ATOM 816 C C . LEU A 1 108 ? -20.103 -4.737 17.499 1.00 97.94 108 LEU A C 1
ATOM 818 O O . LEU A 1 108 ? -19.279 -4.319 16.692 1.00 97.94 108 LEU A O 1
ATOM 822 N N . ILE A 1 109 ? -20.399 -6.037 17.604 1.00 98.25 109 ILE A N 1
ATOM 823 C CA . ILE A 1 109 ? -19.811 -7.051 16.718 1.00 98.25 109 ILE A CA 1
ATOM 824 C C . ILE A 1 109 ? -20.232 -6.789 15.271 1.00 98.25 109 ILE A C 1
ATOM 826 O O . ILE A 1 109 ? -19.375 -6.740 14.396 1.00 98.25 109 ILE A O 1
ATOM 830 N N . SER A 1 110 ? -21.523 -6.563 15.016 1.00 97.88 110 SER A N 1
ATOM 831 C CA . SER A 1 110 ? -22.017 -6.325 13.656 1.00 97.88 110 SER A CA 1
ATOM 832 C C . SER A 1 110 ? -21.465 -5.035 13.039 1.00 97.88 110 SER A C 1
ATOM 834 O O . SER A 1 110 ? -21.143 -5.008 11.852 1.00 97.88 110 SER A O 1
ATOM 836 N N . GLU A 1 111 ? -21.298 -3.982 13.842 1.00 98.19 111 GLU A N 1
ATOM 837 C CA . GLU A 1 111 ? -20.693 -2.720 13.414 1.00 98.19 111 GLU A CA 1
ATOM 838 C C . GLU A 1 111 ? -19.201 -2.900 13.116 1.00 98.19 111 GLU A C 1
ATOM 840 O O . GLU A 1 111 ? -18.728 -2.487 12.058 1.00 98.19 111 GLU A O 1
ATOM 845 N N . ALA A 1 112 ? -18.469 -3.598 13.988 1.00 98.12 112 ALA A N 1
ATOM 846 C CA . ALA A 1 112 ? -17.062 -3.911 13.764 1.00 98.12 112 ALA A CA 1
ATOM 847 C C . ALA A 1 112 ? -16.858 -4.780 12.512 1.00 98.12 112 ALA A C 1
ATOM 849 O O . ALA A 1 112 ? -15.953 -4.522 11.723 1.00 98.12 112 ALA A O 1
ATOM 850 N N . GLU A 1 113 ? -17.706 -5.785 12.285 1.00 98.12 113 GLU A N 1
ATOM 851 C CA . GLU A 1 113 ? -17.669 -6.613 11.075 1.00 98.12 113 GLU A CA 1
ATOM 852 C C . GLU A 1 113 ? -17.976 -5.793 9.811 1.00 98.12 113 GLU A C 1
ATOM 854 O O . GLU A 1 113 ? -17.300 -5.948 8.786 1.00 98.12 113 GLU A O 1
ATOM 859 N N . ALA A 1 114 ? -18.943 -4.873 9.874 1.00 98.25 114 ALA A N 1
ATOM 860 C CA . ALA A 1 114 ? -19.244 -3.954 8.779 1.00 98.25 114 ALA A CA 1
ATOM 861 C C . ALA A 1 114 ? -18.056 -3.025 8.470 1.00 98.25 114 ALA A C 1
ATOM 863 O O . ALA A 1 114 ? -17.682 -2.864 7.308 1.00 98.25 114 ALA A O 1
ATOM 864 N N . GLU A 1 115 ? -17.396 -2.477 9.490 1.00 98.12 115 GLU A N 1
ATOM 865 C CA . GLU A 1 115 ? -16.206 -1.640 9.308 1.00 98.12 115 GLU A CA 1
ATOM 866 C C . GLU A 1 115 ? -15.013 -2.441 8.766 1.00 98.12 115 GLU A C 1
ATOM 868 O O . GLU A 1 115 ? -14.357 -2.013 7.817 1.00 98.12 115 GLU A O 1
ATOM 873 N N . VAL A 1 116 ? -14.764 -3.654 9.272 1.00 98.56 116 VAL A N 1
ATOM 874 C CA . VAL A 1 116 ? -13.699 -4.534 8.758 1.00 98.56 116 VAL A CA 1
ATOM 875 C C . VAL A 1 116 ? -13.934 -4.879 7.289 1.00 98.56 116 VAL A C 1
ATOM 877 O O . VAL A 1 116 ? -12.999 -4.841 6.486 1.00 98.56 116 VAL A O 1
ATOM 880 N N . THR A 1 117 ? -15.169 -5.208 6.909 1.00 98.25 117 THR A N 1
ATOM 881 C CA . THR A 1 117 ? -15.497 -5.498 5.506 1.00 98.25 117 THR A CA 1
ATOM 882 C C . THR A 1 117 ? -15.365 -4.254 4.627 1.00 98.25 117 THR A C 1
ATOM 884 O O . THR A 1 117 ? -14.828 -4.358 3.519 1.00 98.25 117 THR A O 1
ATOM 887 N N . ARG A 1 118 ? -15.736 -3.067 5.123 1.00 98.38 118 ARG A N 1
ATOM 888 C CA . ARG A 1 118 ? -15.525 -1.796 4.416 1.00 98.38 118 ARG A CA 1
ATOM 889 C C . ARG A 1 118 ? -14.041 -1.510 4.193 1.00 98.38 118 ARG A C 1
ATOM 891 O O . ARG A 1 118 ? -13.610 -1.372 3.053 1.00 98.38 118 ARG A O 1
ATOM 898 N N . ILE A 1 119 ? -13.234 -1.536 5.251 1.00 98.44 119 ILE A N 1
ATOM 899 C CA . ILE A 1 119 ? -11.786 -1.300 5.169 1.00 98.44 119 ILE A CA 1
ATOM 900 C C . ILE A 1 119 ? -11.128 -2.325 4.243 1.00 98.44 119 ILE A C 1
ATOM 902 O O . ILE A 1 119 ? -10.306 -1.969 3.399 1.00 98.44 119 ILE A O 1
ATOM 906 N N . ARG A 1 120 ? -11.506 -3.604 4.348 1.00 98.62 120 ARG A N 1
ATOM 907 C CA . ARG A 1 120 ? -10.950 -4.662 3.500 1.00 98.62 120 ARG A CA 1
ATOM 908 C C . ARG A 1 120 ? -11.287 -4.451 2.029 1.00 98.62 120 ARG A C 1
ATOM 910 O O . ARG A 1 120 ? -10.416 -4.645 1.185 1.00 98.62 120 ARG A O 1
ATOM 917 N N . THR A 1 121 ? -12.524 -4.080 1.709 1.00 98.12 121 THR A N 1
ATOM 918 C CA . THR A 1 121 ? -12.938 -3.844 0.318 1.00 98.12 121 THR A CA 1
ATOM 919 C C . THR A 1 121 ? -12.277 -2.597 -0.263 1.00 98.12 121 THR A C 1
ATOM 921 O O . THR A 1 121 ? -11.779 -2.656 -1.385 1.00 98.12 121 THR A O 1
ATOM 924 N N . GLU A 1 122 ? -12.163 -1.514 0.509 1.00 98.31 122 GLU A N 1
ATOM 925 C CA . GLU A 1 122 ? -11.413 -0.313 0.123 1.00 98.31 122 GLU A CA 1
ATOM 926 C C . GLU A 1 122 ? -9.919 -0.609 -0.091 1.00 98.31 122 GLU A C 1
ATOM 928 O O . GLU A 1 122 ? -9.345 -0.210 -1.106 1.00 98.31 122 GLU A O 1
ATOM 933 N N . ALA A 1 123 ? -9.282 -1.351 0.820 1.00 98.38 123 ALA A N 1
ATOM 934 C CA . ALA A 1 123 ? -7.878 -1.739 0.699 1.00 98.38 123 ALA A CA 1
ATOM 935 C C . ALA A 1 123 ? -7.641 -2.636 -0.526 1.00 98.38 123 ALA A C 1
ATOM 937 O O . ALA A 1 123 ? -6.701 -2.414 -1.289 1.00 98.38 123 ALA A O 1
ATOM 938 N N . GLN A 1 124 ? -8.527 -3.609 -0.764 1.00 98.38 124 GLN A N 1
ATOM 939 C CA . GLN A 1 124 ? -8.478 -4.453 -1.959 1.00 98.38 124 GLN A CA 1
ATOM 940 C C . GLN A 1 124 ? -8.698 -3.649 -3.245 1.00 98.38 124 GLN A C 1
ATOM 942 O O . GLN A 1 124 ? -8.059 -3.940 -4.254 1.00 98.38 124 GLN A O 1
ATOM 947 N N . ALA A 1 125 ? -9.574 -2.641 -3.231 1.00 98.25 125 ALA A N 1
ATOM 948 C CA . ALA A 1 125 ? -9.784 -1.760 -4.376 1.00 98.25 125 ALA A CA 1
ATOM 949 C C . ALA A 1 125 ? -8.523 -0.940 -4.686 1.00 98.25 125 ALA A C 1
ATOM 951 O O . ALA A 1 125 ? -8.057 -0.968 -5.824 1.00 98.25 125 ALA A O 1
ATOM 952 N N . LYS A 1 126 ? -7.912 -0.314 -3.671 1.00 98.38 126 LYS A N 1
ATOM 953 C CA . LYS A 1 126 ? -6.640 0.418 -3.816 1.00 98.38 126 LYS A CA 1
ATOM 954 C C . LYS A 1 126 ? -5.514 -0.483 -4.319 1.00 98.38 126 LYS A C 1
ATOM 956 O O . LYS A 1 126 ? -4.790 -0.114 -5.236 1.00 98.38 126 LYS A O 1
ATOM 961 N N . GLN A 1 127 ? -5.401 -1.699 -3.783 1.00 98.38 127 GLN A N 1
ATOM 962 C CA . GLN A 1 127 ? -4.418 -2.679 -4.248 1.00 98.38 127 GLN A CA 1
ATOM 963 C C . GLN A 1 127 ? -4.615 -3.024 -5.733 1.00 98.38 127 GLN A C 1
ATOM 965 O O . GLN A 1 127 ? -3.647 -3.112 -6.491 1.00 98.38 127 GLN A O 1
ATOM 970 N N . ARG A 1 128 ? -5.864 -3.233 -6.168 1.00 98.38 128 ARG A N 1
ATOM 971 C CA . ARG A 1 128 ? -6.187 -3.515 -7.575 1.00 98.38 128 ARG A CA 1
ATOM 972 C C . ARG A 1 128 ? -5.876 -2.331 -8.485 1.00 98.38 128 ARG A C 1
ATOM 974 O O . ARG A 1 128 ? -5.404 -2.532 -9.596 1.00 98.38 128 ARG A O 1
ATOM 981 N N . GLU A 1 129 ? -6.115 -1.111 -8.022 1.00 98.44 129 GLU A N 1
ATOM 982 C CA . GLU A 1 129 ? -5.800 0.098 -8.780 1.00 98.44 129 GLU A CA 1
ATOM 983 C C . GLU A 1 129 ? -4.289 0.286 -8.958 1.00 98.44 129 GLU A C 1
ATOM 985 O O . GLU A 1 129 ? -3.824 0.461 -10.087 1.00 98.44 129 GLU A O 1
ATOM 990 N N . GLU A 1 130 ? -3.517 0.171 -7.874 1.00 98.38 130 GLU A N 1
ATOM 991 C CA . GLU A 1 130 ? -2.056 0.293 -7.915 1.00 98.38 130 GLU A CA 1
ATOM 992 C C . GLU A 1 130 ? -1.415 -0.828 -8.736 1.00 98.38 130 GLU A C 1
ATOM 994 O O . GLU A 1 130 ? -0.553 -0.567 -9.572 1.00 98.38 130 GLU A O 1
ATOM 999 N N . SER A 1 131 ? -1.877 -2.073 -8.592 1.00 98.19 131 SER A N 1
ATOM 1000 C CA . SER A 1 131 ? -1.401 -3.171 -9.446 1.00 98.19 131 SER A CA 1
ATOM 1001 C C . SER A 1 131 ? -1.721 -2.927 -10.922 1.00 98.19 131 SER A C 1
ATOM 1003 O O . SER A 1 131 ? -0.828 -3.033 -11.759 1.00 98.19 131 SER A O 1
ATOM 1005 N N . ALA A 1 132 ? -2.940 -2.493 -11.256 1.00 98.50 132 ALA A N 1
ATOM 1006 C CA . ALA A 1 132 ? -3.298 -2.151 -12.632 1.00 98.50 132 ALA A CA 1
ATOM 1007 C C . ALA A 1 132 ? -2.498 -0.954 -13.176 1.00 98.50 132 ALA A C 1
ATOM 1009 O O . ALA A 1 132 ? -2.268 -0.846 -14.384 1.00 98.50 132 ALA A O 1
ATOM 1010 N N . ARG A 1 133 ? -2.097 -0.009 -12.321 1.00 98.62 133 ARG A N 1
ATOM 1011 C CA . ARG A 1 133 ? -1.192 1.085 -12.689 1.00 98.62 133 ARG A CA 1
ATOM 1012 C C . ARG A 1 133 ? 0.216 0.560 -12.975 1.00 98.62 133 ARG A C 1
ATOM 1014 O O . ARG A 1 133 ? 0.735 0.826 -14.057 1.00 98.62 133 ARG A O 1
ATOM 1021 N N . LEU A 1 134 ? 0.792 -0.220 -12.062 1.00 98.62 134 LEU A N 1
ATOM 1022 C CA . LEU A 1 134 ? 2.126 -0.807 -12.214 1.00 98.62 134 LEU A CA 1
ATOM 1023 C C . LEU A 1 134 ? 2.213 -1.727 -13.437 1.00 98.62 134 LEU A C 1
ATOM 1025 O O . LEU A 1 134 ? 3.198 -1.683 -14.167 1.00 98.62 134 LEU A O 1
ATOM 1029 N N . GLU A 1 135 ? 1.173 -2.510 -13.726 1.00 98.62 135 GLU A N 1
ATOM 1030 C CA . GLU A 1 135 ? 1.109 -3.343 -14.931 1.00 98.62 135 GLU A CA 1
ATOM 1031 C C . GLU A 1 135 ? 1.110 -2.505 -16.217 1.00 98.62 135 GLU A C 1
ATOM 1033 O O . GLU A 1 135 ? 1.801 -2.849 -17.178 1.00 98.62 135 GLU A O 1
ATOM 1038 N N . ARG A 1 136 ? 0.393 -1.373 -16.246 1.00 98.69 136 ARG A N 1
ATOM 1039 C CA . ARG A 1 136 ? 0.413 -0.441 -17.389 1.00 98.69 136 ARG A CA 1
ATOM 1040 C C . ARG A 1 136 ? 1.791 0.186 -17.586 1.00 98.69 136 ARG A C 1
ATOM 1042 O O . ARG A 1 136 ? 2.271 0.255 -18.721 1.00 98.69 136 ARG A O 1
ATOM 1049 N N . GLU A 1 137 ? 2.427 0.624 -16.503 1.00 98.69 137 GLU A N 1
ATOM 1050 C CA . GLU A 1 137 ? 3.780 1.185 -16.536 1.00 98.69 137 GLU A CA 1
ATOM 1051 C C . GLU A 1 137 ? 4.790 0.134 -17.018 1.00 98.69 137 GLU A C 1
ATOM 1053 O O . GLU A 1 137 ? 5.540 0.394 -17.961 1.00 98.69 137 GLU A O 1
ATOM 1058 N N . ARG A 1 138 ? 4.735 -1.088 -16.472 1.00 98.62 138 ARG A N 1
ATOM 1059 C CA . ARG A 1 138 ? 5.560 -2.221 -16.907 1.00 98.62 138 ARG A CA 1
ATOM 1060 C C . ARG A 1 138 ? 5.389 -2.494 -18.400 1.00 98.62 138 ARG A C 1
ATOM 1062 O O . ARG A 1 138 ? 6.384 -2.537 -19.115 1.00 98.62 138 ARG A O 1
ATOM 1069 N N . ASN A 1 139 ? 4.157 -2.627 -18.888 1.00 98.69 139 ASN A N 1
ATOM 1070 C CA . ASN A 1 139 ? 3.896 -2.908 -20.302 1.00 98.69 139 ASN A CA 1
ATOM 1071 C C . ASN A 1 139 ? 4.421 -1.786 -21.215 1.00 98.69 139 ASN A C 1
ATOM 1073 O O . ASN A 1 139 ? 4.966 -2.056 -22.285 1.00 98.69 139 ASN A O 1
ATOM 1077 N N . THR A 1 140 ? 4.306 -0.527 -20.782 1.00 98.69 140 THR A N 1
ATOM 1078 C CA . THR A 1 140 ? 4.838 0.632 -21.516 1.00 98.69 140 THR A CA 1
ATOM 1079 C C . THR A 1 140 ? 6.366 0.591 -21.582 1.00 98.69 140 THR A C 1
ATOM 1081 O O . THR A 1 140 ? 6.951 0.787 -22.650 1.00 98.69 140 THR A O 1
ATOM 1084 N N . LEU A 1 141 ? 7.025 0.297 -20.458 1.00 98.56 141 LEU A N 1
ATOM 1085 C CA . LEU A 1 141 ? 8.478 0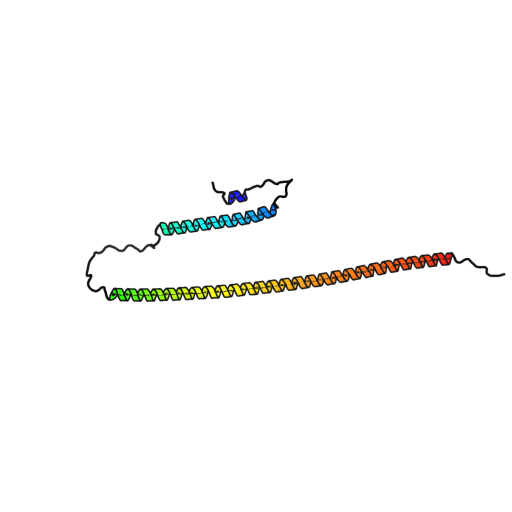.153 -20.402 1.00 98.56 141 LEU A CA 1
ATOM 1086 C C . LEU A 1 141 ? 8.962 -1.036 -21.240 1.00 98.56 141 LEU A C 1
ATOM 1088 O O . LEU A 1 141 ? 9.939 -0.903 -21.972 1.00 98.56 141 LEU A O 1
ATOM 1092 N N . GLU A 1 142 ? 8.270 -2.173 -21.204 1.00 98.56 142 GLU A N 1
ATOM 1093 C CA . GLU A 1 142 ? 8.603 -3.345 -22.022 1.00 98.56 142 GLU A CA 1
ATOM 1094 C C . GLU A 1 142 ? 8.468 -3.076 -23.522 1.00 98.56 142 GLU A C 1
ATOM 1096 O O . GLU A 1 142 ? 9.349 -3.458 -24.303 1.00 98.56 142 GLU A O 1
ATOM 1101 N N . ALA A 1 143 ? 7.416 -2.361 -23.929 1.00 98.50 143 ALA A N 1
ATOM 1102 C CA . ALA A 1 143 ? 7.256 -1.914 -25.306 1.00 98.50 143 ALA A CA 1
ATOM 1103 C C . ALA A 1 143 ? 8.416 -0.997 -25.725 1.00 98.50 143 ALA A C 1
ATOM 1105 O O . ALA A 1 143 ? 9.033 -1.218 -26.767 1.00 98.50 143 ALA A O 1
ATOM 1106 N N . ARG A 1 144 ? 8.789 -0.030 -24.874 1.00 98.50 144 ARG A N 1
ATOM 1107 C CA . ARG A 1 144 ? 9.902 0.889 -25.148 1.00 98.50 144 ARG A CA 1
ATOM 1108 C C . ARG A 1 144 ? 11.252 0.180 -25.223 1.00 98.50 144 ARG A C 1
ATOM 1110 O O . ARG A 1 144 ? 12.074 0.517 -26.070 1.00 98.50 144 ARG A O 1
ATOM 1117 N N . ILE A 1 145 ? 11.492 -0.807 -24.361 1.00 98.56 145 ILE A N 1
ATOM 1118 C CA . ILE A 1 145 ? 12.705 -1.633 -24.407 1.00 98.56 145 ILE A CA 1
ATOM 1119 C C . ILE A 1 145 ? 12.775 -2.397 -25.732 1.00 98.56 145 ILE A C 1
ATOM 1121 O O . ILE A 1 145 ? 13.845 -2.482 -26.335 1.00 98.56 145 ILE A O 1
ATOM 1125 N N . THR A 1 146 ? 11.652 -2.951 -26.189 1.00 98.62 146 THR A N 1
ATOM 1126 C CA . THR A 1 146 ? 11.590 -3.690 -27.457 1.00 98.62 146 THR A CA 1
ATOM 1127 C C . THR A 1 146 ? 11.865 -2.766 -28.641 1.00 98.62 146 THR A C 1
ATOM 1129 O O . THR A 1 146 ? 12.749 -3.063 -29.441 1.00 98.62 146 THR A O 1
ATOM 1132 N N . GLU A 1 147 ? 11.220 -1.599 -28.679 1.00 98.56 147 GLU A N 1
ATOM 1133 C CA . GLU A 1 147 ? 11.453 -0.558 -29.688 1.00 98.56 147 GLU A CA 1
ATOM 1134 C C . GLU A 1 147 ? 12.929 -0.127 -29.734 1.00 98.56 147 GLU A C 1
ATOM 1136 O O . GLU A 1 147 ? 13.528 -0.057 -30.805 1.00 98.56 147 GLU A O 1
ATOM 1141 N N . LEU A 1 148 ? 13.560 0.107 -28.577 1.00 98.62 148 LEU A N 1
ATOM 1142 C CA . LEU A 1 148 ? 14.975 0.484 -28.506 1.00 98.62 148 LEU A CA 1
ATOM 1143 C C . LEU A 1 148 ? 15.906 -0.627 -29.006 1.00 98.62 148 LEU A C 1
ATOM 1145 O O . LEU A 1 148 ? 16.904 -0.334 -29.662 1.00 98.62 148 LEU A O 1
ATOM 1149 N N . ARG A 1 149 ? 15.589 -1.895 -28.725 1.00 98.38 149 ARG A N 1
ATOM 1150 C CA . ARG A 1 149 ? 16.370 -3.046 -29.211 1.00 98.38 149 ARG A CA 1
ATOM 1151 C C . ARG A 1 149 ? 16.252 -3.223 -30.721 1.00 98.38 149 ARG A C 1
ATOM 1153 O O . ARG A 1 149 ? 17.243 -3.553 -31.373 1.00 98.38 149 ARG A O 1
ATOM 1160 N N . GLU A 1 150 ? 15.061 -3.023 -31.274 1.00 98.56 150 GLU A N 1
ATOM 1161 C CA . GLU A 1 150 ? 14.841 -3.029 -32.723 1.00 98.56 150 GLU A CA 1
ATOM 1162 C C . GLU A 1 150 ? 15.570 -1.859 -33.383 1.00 98.56 150 GLU A C 1
ATOM 1164 O O . GLU A 1 150 ? 16.338 -2.068 -34.320 1.00 98.56 150 GLU A O 1
ATOM 1169 N N . PHE A 1 151 ? 15.449 -0.655 -32.817 1.00 98.62 151 PHE A N 1
ATOM 1170 C CA . PHE A 1 151 ? 16.178 0.521 -33.276 1.00 98.62 151 PHE A CA 1
ATOM 1171 C C . PHE A 1 151 ? 17.696 0.304 -33.263 1.00 98.62 151 PHE A C 1
ATOM 1173 O O . PHE A 1 151 ? 18.365 0.620 -34.245 1.00 98.62 151 PHE A O 1
ATOM 1180 N N . GLU A 1 152 ? 18.257 -0.262 -32.189 1.00 98.56 152 GLU A N 1
ATOM 1181 C CA . GLU A 1 152 ? 19.689 -0.573 -32.112 1.00 98.56 152 GLU A CA 1
ATOM 1182 C C . GLU A 1 152 ? 20.096 -1.566 -33.208 1.00 98.56 152 GLU A C 1
ATOM 1184 O O . GLU A 1 152 ? 21.091 -1.353 -33.907 1.00 98.56 152 GLU A O 1
ATOM 1189 N N . ARG A 1 153 ? 19.320 -2.642 -33.385 1.00 98.62 153 ARG A N 1
ATOM 1190 C CA . ARG A 1 153 ? 19.583 -3.659 -34.409 1.00 98.62 153 ARG A CA 1
ATOM 1191 C C . ARG A 1 153 ? 19.580 -3.043 -35.807 1.00 98.62 153 ARG A C 1
ATOM 1193 O O . ARG A 1 153 ? 20.529 -3.257 -36.565 1.00 98.62 153 ARG A O 1
ATOM 1200 N N . ASP A 1 154 ? 18.562 -2.253 -36.120 1.00 98.62 154 ASP A N 1
ATOM 1201 C CA . ASP A 1 154 ? 18.408 -1.596 -37.414 1.00 98.62 154 ASP A CA 1
ATOM 1202 C C . ASP A 1 154 ? 19.494 -0.548 -37.648 1.00 98.62 154 ASP A C 1
ATOM 1204 O O . ASP A 1 154 ? 20.050 -0.461 -38.742 1.00 98.62 154 ASP A O 1
ATOM 1208 N N . TYR A 1 155 ? 19.844 0.232 -36.624 1.00 98.38 155 TYR A N 1
ATOM 1209 C CA . TYR A 1 155 ? 20.909 1.226 -36.701 1.00 98.38 155 TYR A CA 1
ATOM 1210 C C . TYR A 1 155 ? 22.268 0.572 -36.970 1.00 98.38 155 TYR A C 1
ATOM 1212 O O . TYR A 1 155 ? 22.999 1.002 -37.864 1.00 98.38 155 TYR A O 1
ATOM 1220 N N . ARG A 1 156 ? 22.587 -0.523 -36.267 1.00 98.38 156 ARG A N 1
ATOM 1221 C CA . ARG A 1 156 ? 23.812 -1.305 -36.504 1.00 98.38 156 ARG A CA 1
ATOM 1222 C C . ARG A 1 156 ? 23.822 -1.923 -37.900 1.00 98.38 156 ARG A C 1
ATOM 1224 O O . ARG A 1 156 ? 24.866 -1.920 -38.550 1.00 98.38 156 ARG A O 1
ATOM 1231 N N . GLY A 1 157 ? 22.675 -2.407 -38.379 1.00 98.50 157 GLY A N 1
ATOM 1232 C CA . GLY A 1 157 ? 22.508 -2.895 -39.749 1.00 98.50 157 GLY A CA 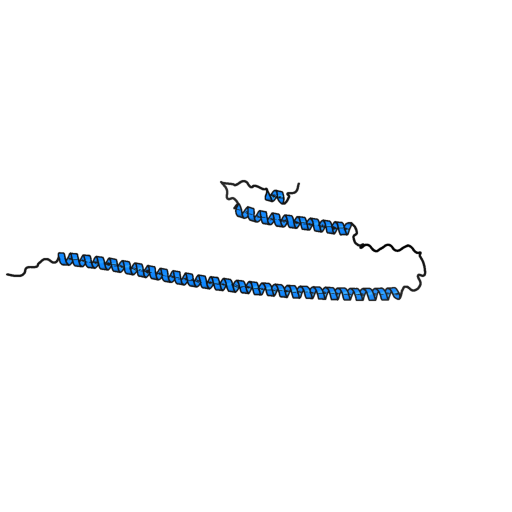1
ATOM 1233 C C . GLY A 1 157 ? 22.776 -1.809 -40.795 1.00 98.50 157 GLY A C 1
ATOM 1234 O O . GLY A 1 157 ? 23.583 -2.016 -41.699 1.00 98.50 157 GLY A O 1
ATOM 1235 N N . LYS A 1 158 ? 22.171 -0.625 -40.636 1.00 98.12 158 LYS A N 1
ATOM 1236 C CA . LYS A 1 158 ? 22.380 0.536 -41.520 1.00 98.12 158 LYS A CA 1
ATOM 1237 C C . LYS A 1 158 ? 23.835 0.994 -41.528 1.00 98.12 158 LYS A C 1
ATOM 1239 O O . LYS A 1 158 ? 24.384 1.234 -42.599 1.00 98.12 158 LYS A O 1
ATOM 1244 N N . LEU A 1 159 ? 24.470 1.073 -40.357 1.00 98.12 159 LEU A N 1
ATOM 1245 C CA . LEU A 1 159 ? 25.874 1.464 -40.245 1.00 98.12 159 LEU A CA 1
ATOM 1246 C C . LEU A 1 159 ? 26.789 0.461 -40.957 1.00 98.12 159 LEU A C 1
ATOM 1248 O O . LEU A 1 159 ? 27.684 0.865 -41.695 1.00 98.12 159 LEU A O 1
ATOM 1252 N N . ARG A 1 160 ? 26.530 -0.843 -40.794 1.00 98.38 160 ARG A N 1
ATOM 1253 C CA . ARG A 1 160 ? 27.266 -1.896 -41.502 1.00 98.38 160 ARG A CA 1
ATOM 1254 C C . ARG A 1 160 ? 27.105 -1.779 -43.016 1.00 98.38 160 ARG A C 1
ATOM 1256 O O . ARG A 1 160 ? 28.106 -1.754 -43.719 1.00 98.38 160 ARG A O 1
ATOM 1263 N N . ALA A 1 161 ? 25.871 -1.653 -43.503 1.00 98.06 161 ALA A N 1
ATOM 1264 C CA . ALA A 1 161 ? 25.588 -1.525 -44.931 1.00 98.06 161 ALA A CA 1
ATOM 1265 C C . ALA A 1 161 ? 26.232 -0.269 -45.543 1.00 98.06 161 ALA A C 1
ATOM 1267 O O . ALA A 1 161 ? 26.757 -0.326 -46.652 1.00 98.06 161 ALA A O 1
ATOM 1268 N N . MET A 1 162 ? 26.236 0.852 -44.812 1.00 97.94 162 MET A N 1
ATOM 1269 C CA . MET A 1 162 ? 26.914 2.081 -45.231 1.00 97.94 162 MET A CA 1
ATOM 1270 C C . MET A 1 162 ? 28.426 1.865 -45.373 1.00 97.94 162 MET A C 1
ATOM 1272 O O . MET A 1 162 ? 28.990 2.222 -46.403 1.00 97.94 162 MET A O 1
ATOM 1276 N N . ILE A 1 163 ? 29.069 1.254 -44.371 1.00 97.69 163 ILE A N 1
ATOM 1277 C CA . ILE A 1 163 ? 30.515 0.982 -44.391 1.00 97.69 163 ILE A CA 1
ATOM 1278 C C . ILE A 1 163 ? 30.871 -0.009 -45.510 1.00 97.69 163 ILE A C 1
ATOM 1280 O O . ILE A 1 163 ? 31.833 0.212 -46.240 1.00 97.69 163 ILE A O 1
ATOM 1284 N N . GLU A 1 164 ? 30.091 -1.077 -45.688 1.00 97.62 164 GLU A N 1
ATOM 1285 C CA . GLU A 1 164 ? 30.289 -2.052 -46.772 1.00 97.62 164 GLU A CA 1
ATOM 1286 C C . GLU A 1 164 ? 30.097 -1.422 -48.161 1.00 97.62 164 GLU A C 1
ATOM 1288 O O . GLU A 1 164 ? 30.840 -1.743 -49.089 1.00 97.62 164 GLU A O 1
ATOM 1293 N N . GLY A 1 165 ? 29.137 -0.503 -48.306 1.00 97.81 165 GLY A N 1
ATOM 1294 C CA . GLY A 1 165 ? 28.945 0.286 -49.524 1.00 97.81 165 GLY A CA 1
ATOM 1295 C C . GLY A 1 165 ? 30.147 1.181 -49.825 1.00 97.81 165 GLY A C 1
ATOM 1296 O O . GLY A 1 165 ? 30.701 1.108 -50.917 1.00 97.81 165 GLY A O 1
ATOM 1297 N N . GLN A 1 166 ? 30.614 1.945 -48.831 1.00 96.69 166 GLN A N 1
ATOM 1298 C CA . GLN A 1 166 ? 31.807 2.789 -48.964 1.00 96.69 166 GLN A CA 1
ATOM 1299 C C . GLN A 1 166 ? 33.053 1.977 -49.335 1.00 96.69 166 GLN A C 1
ATOM 1301 O O . GLN A 1 166 ? 33.840 2.413 -50.173 1.00 96.69 166 GLN A O 1
ATOM 1306 N N . LEU A 1 167 ? 33.231 0.789 -48.749 1.00 96.44 167 LEU A N 1
ATOM 1307 C CA . LEU A 1 167 ? 34.341 -0.098 -49.092 1.00 96.44 167 LEU A CA 1
ATOM 1308 C C . LEU A 1 167 ? 34.247 -0.584 -50.546 1.00 96.44 167 LEU A C 1
ATOM 1310 O O . LEU A 1 167 ? 35.237 -0.541 -51.270 1.00 96.44 167 LEU A O 1
ATOM 1314 N N . ARG A 1 168 ? 33.052 -0.979 -51.001 1.00 96.44 168 ARG A N 1
ATOM 1315 C CA . ARG A 1 168 ? 32.826 -1.421 -52.385 1.00 96.44 168 ARG A CA 1
ATOM 1316 C C . ARG A 1 168 ? 33.096 -0.311 -53.400 1.00 96.44 168 ARG A C 1
ATOM 1318 O O . ARG A 1 168 ? 33.688 -0.582 -54.441 1.00 96.44 168 ARG A O 1
ATOM 1325 N N . ASP A 1 169 ? 32.685 0.918 -53.105 1.00 95.88 169 ASP A N 1
ATOM 1326 C CA . ASP A 1 169 ? 32.942 2.073 -53.970 1.00 95.88 169 ASP A CA 1
ATOM 1327 C C . ASP A 1 169 ? 34.449 2.375 -54.064 1.00 95.88 169 ASP A C 1
ATOM 1329 O O . ASP A 1 169 ? 34.959 2.686 -55.143 1.00 95.88 169 ASP A O 1
ATOM 1333 N N . LEU A 1 170 ? 35.190 2.229 -52.957 1.00 94.06 170 LEU A N 1
ATOM 1334 C CA . LEU A 1 170 ? 36.654 2.348 -52.943 1.00 94.06 170 LEU A CA 1
ATOM 1335 C C . LEU A 1 170 ? 37.335 1.231 -53.750 1.00 94.06 170 LEU A C 1
ATOM 1337 O O . LEU A 1 170 ? 38.262 1.509 -54.515 1.00 94.06 170 LEU A O 1
ATOM 1341 N N . ASP A 1 171 ? 36.862 -0.011 -53.635 1.00 94.12 171 ASP A N 1
ATOM 1342 C CA . ASP A 1 171 ? 37.364 -1.144 -54.420 1.00 94.12 171 ASP A CA 1
ATOM 1343 C C . ASP A 1 171 ? 37.076 -0.969 -55.920 1.00 94.12 171 ASP A C 1
ATOM 1345 O O . ASP A 1 171 ? 37.940 -1.240 -56.754 1.00 94.12 171 ASP A O 1
ATOM 1349 N N . GLN A 1 172 ? 35.900 -0.457 -56.298 1.00 93.75 172 GLN A N 1
ATOM 1350 C CA . GLN A 1 172 ? 35.579 -0.132 -57.696 1.00 93.75 172 GLN A CA 1
ATOM 1351 C C . GLN A 1 172 ? 36.450 0.999 -58.242 1.00 93.75 172 GLN A C 1
ATOM 1353 O O . GLN A 1 172 ? 36.932 0.926 -59.376 1.00 93.75 172 GLN A O 1
ATOM 1358 N N . LYS A 1 173 ? 36.683 2.041 -57.439 1.00 92.81 173 LYS A N 1
ATOM 1359 C CA . LYS A 1 173 ? 37.563 3.144 -57.826 1.00 92.81 173 LYS A CA 1
ATOM 1360 C C . LYS A 1 173 ? 38.996 2.657 -58.044 1.00 92.81 173 LYS A C 1
ATOM 1362 O O . LYS A 1 173 ? 39.567 2.932 -59.094 1.00 92.81 173 LYS A O 1
ATOM 1367 N N . SER A 1 174 ? 39.536 1.863 -57.118 1.00 87.19 174 SER A N 1
ATOM 1368 C CA . SER A 1 174 ? 40.888 1.308 -57.249 1.00 87.19 174 SER A CA 1
ATOM 1369 C C . SER A 1 174 ? 41.030 0.340 -58.430 1.00 87.19 174 SER A C 1
ATOM 1371 O O . SER A 1 174 ? 42.055 0.347 -59.106 1.00 87.19 174 SER A O 1
ATOM 1373 N N . SER A 1 175 ? 40.004 -0.459 -58.737 1.00 83.12 175 SER A N 1
ATOM 1374 C CA . SER A 1 175 ? 40.024 -1.367 -59.894 1.00 83.12 175 SER A CA 1
ATOM 1375 C C . SER A 1 175 ? 39.863 -0.648 -61.238 1.00 83.12 175 SER A C 1
ATOM 1377 O O . SER A 1 175 ? 40.497 -1.060 -62.208 1.00 83.12 175 SER A O 1
ATOM 1379 N N . THR A 1 176 ? 39.116 0.459 -61.296 1.00 79.19 176 THR A N 1
ATOM 1380 C CA . THR A 1 176 ? 39.045 1.330 -62.487 1.00 79.19 176 THR A CA 1
ATOM 1381 C C . THR A 1 176 ? 40.385 2.019 -62.758 1.00 79.19 176 THR A C 1
ATOM 1383 O O . THR A 1 176 ? 40.824 2.089 -63.904 1.00 79.19 176 THR A O 1
ATOM 1386 N N . ASP A 1 177 ? 41.087 2.454 -61.708 1.00 73.75 177 ASP A N 1
ATOM 1387 C CA . ASP A 1 177 ? 42.447 2.995 -61.832 1.00 73.75 177 ASP A CA 1
ATOM 1388 C C . ASP A 1 177 ? 43.474 1.913 -62.245 1.00 73.75 177 ASP A C 1
ATOM 1390 O O . ASP A 1 177 ? 44.520 2.230 -62.811 1.00 73.75 177 ASP A O 1
ATOM 1394 N N . SER A 1 178 ? 43.175 0.630 -61.993 1.00 68.06 178 SER A N 1
ATOM 1395 C CA . SER A 1 178 ? 44.069 -0.511 -62.245 1.00 68.06 178 SER A CA 1
ATOM 1396 C C . SER A 1 178 ? 43.807 -1.245 -63.570 1.00 68.06 178 SER A C 1
ATOM 1398 O O . SER A 1 178 ? 44.604 -2.105 -63.948 1.00 68.06 178 SER A O 1
ATOM 1400 N N . THR A 1 179 ? 42.739 -0.934 -64.323 1.00 57.22 179 THR A N 1
ATOM 1401 C CA . THR A 1 179 ? 42.575 -1.491 -65.679 1.00 57.22 179 THR A CA 1
ATOM 1402 C C . THR A 1 179 ? 43.700 -0.987 -66.592 1.00 57.22 179 THR A C 1
ATOM 1404 O O . THR A 1 179 ? 43.745 0.208 -66.894 1.00 57.22 179 THR A O 1
ATOM 1407 N N . PRO A 1 180 ? 44.618 -1.858 -67.063 1.00 56.16 180 PRO A N 1
ATOM 1408 C CA . PRO A 1 180 ? 45.683 -1.427 -67.948 1.00 56.16 180 PRO A CA 1
ATOM 1409 C C . PRO A 1 180 ? 45.078 -1.069 -69.303 1.00 56.16 180 PRO A C 1
ATOM 1411 O O . PRO A 1 180 ? 44.291 -1.838 -69.865 1.00 56.16 180 PRO A O 1
ATOM 1414 N N . VAL A 1 181 ? 45.480 0.087 -69.835 1.00 58.31 181 VAL A N 1
ATOM 1415 C CA . VAL A 1 181 ? 45.232 0.519 -71.215 1.00 58.31 181 VAL A CA 1
ATOM 1416 C C . VAL A 1 181 ? 45.804 -0.547 -72.156 1.00 58.31 181 VAL A C 1
ATOM 1418 O O . VAL A 1 181 ? 46.966 -0.498 -72.553 1.00 58.31 181 VAL A O 1
ATOM 1421 N N . SER A 1 182 ? 45.011 -1.569 -72.469 1.00 59.97 182 SER A N 1
ATOM 1422 C CA . SER A 1 182 ? 45.388 -2.591 -73.436 1.00 59.97 182 SER A CA 1
ATOM 1423 C C . SER A 1 182 ? 45.233 -1.998 -74.826 1.00 59.97 182 SER A C 1
ATOM 1425 O O . SER A 1 182 ? 44.128 -1.895 -75.349 1.00 59.97 182 SER A O 1
ATOM 1427 N N . ALA A 1 183 ? 46.375 -1.564 -75.359 1.00 57.22 183 ALA A N 1
ATOM 1428 C CA . ALA A 1 183 ? 46.770 -1.667 -76.758 1.00 57.22 183 ALA A CA 1
ATOM 1429 C C . ALA A 1 183 ? 45.617 -1.554 -77.774 1.00 57.22 183 ALA A C 1
ATOM 1431 O O . ALA A 1 183 ? 45.126 -2.548 -78.310 1.00 57.22 183 ALA A O 1
ATOM 1432 N N . ILE A 1 184 ? 45.235 -0.312 -78.077 1.00 55.28 184 ILE A N 1
ATOM 1433 C CA . ILE A 1 184 ? 44.608 0.027 -79.355 1.00 55.28 184 ILE A CA 1
ATOM 1434 C C . ILE A 1 184 ? 45.642 -0.239 -80.449 1.00 55.28 184 ILE A C 1
ATOM 1436 O O . ILE A 1 184 ? 46.760 0.274 -80.399 1.00 55.28 184 ILE A O 1
ATOM 1440 N N . GLY A 1 185 ? 45.269 -1.115 -81.379 1.00 60.41 185 GLY A N 1
ATOM 1441 C CA . GLY A 1 185 ? 46.124 -1.555 -82.466 1.00 60.41 185 GLY A CA 1
ATOM 1442 C C . GLY A 1 185 ? 46.532 -0.433 -83.414 1.00 60.41 185 GLY A C 1
ATOM 1443 O O . GLY A 1 185 ? 45.750 0.478 -83.692 1.00 60.41 185 GLY A O 1
ATOM 1444 N N . LEU A 1 186 ? 47.755 -0.573 -83.920 1.00 42.50 186 LEU A N 1
ATOM 1445 C CA . LEU A 1 186 ? 48.214 -0.235 -85.267 1.00 42.50 186 LEU A CA 1
ATOM 1446 C C . LEU A 1 186 ? 49.577 -0.896 -85.488 1.00 42.50 186 LEU A C 1
ATOM 1448 O O . LEU A 1 186 ? 50.429 -0.789 -84.579 1.00 42.50 186 LEU A O 1
#

Secondary structure (DSSP, 8-state):
-PPPHHHHHT-PPPP-SSS-PPPHHHHHHHHHHHHHHHHHHHHHHHHHHHHHHHHHTT-----PPP----------SSHHHHHHHHHHHHHHHHHHHHHHHHHHHHHHHHHHHHHHHHHHHHHHHHHHHHHHHHHHHHHHHHHHHHHHHHHHHHHHHHHHHHHHHHHHHHHHHHHHHHS-------

pLDDT: mean 83.44, std 18.53, range [38.03, 98.69]

Foldseek 3Di:
DDDALVNLVPDDDDDDPPDDDDDPVVVVVVSVVVSVVRVVVVVVVVVVVVVVCCVVVPPPDDDDDDDDDDDDDDDPDDVPVVVVVVVVVVVVVVVVVVVVVVVVVVVVVVVVVVVVVVVVVVVVVVVVVVVVVVVVVVVVVVVVVVVVVVVVVVVVVVVVVVVVVVVVVVVVVVVVVVPDPPDDDD

Sequence (186 aa):
MALTPDDVVHKEFQHVRFKDGFDPEEVDDYLDEIVVEWRKTLEENNDLKAKLAAFESGAAAAPAPAAPAAPAPVDAASATGTSAGIIELAQRLHDEHIAEGEAKRQQLISEAEAEVTRIRTEAQAKQREESARLERERNTLEARITELREFERDYRGKLRAMIEGQLRDLDQKSSTDSTPVSAIGL

Radius of gyration: 45.97 Å; chains: 1; bounding box: 93×28×151 Å

Organism: NCBI:txid57043

InterPro domains:
  IPR007793 DivIVA [PF05103] (3-56)
  IPR007793 DivIVA [PTHR35794] (1-176)
  IPR019933 DivIVA domain [TIGR03544] (3-36)